Protein AF-A0A1F3IYG7-F1 (afdb_monomer_lite)

Radius of gyration: 18.48 Å; chains: 1; bounding box: 46×40×57 Å

Foldseek 3Di:
DDDPPPPPPCPVPPPPDQKFWWADLDLQFIFTKQWEPDPPHDPVVNVVVVVVCVVQVVVVVQVVPDRDCVQKDWDDAFPFWTKIHGNVVCVSCVVQFQQKKWWAALADIDIWGQHGWIWIDYPQKTTIIGSGTDDDDCVRPGTTIIGSDDFDWAFDFDVVCQVLVQVQVVPDDDPDDWPFGWTFTTDGPQWTKTWRDPSCCRPDVNHTQWTKIFTWHADPNDIDTPDMDTIGRNGDPDD

Secondary structure (DSSP, 8-state):
----------GGG----SSEEEEESSSS-EEEEEE-SSTTS-HHHHHHHHHHHHHTTGGGGTTTS---TTTEEEEEE-SS-EEEEEHHHHHHTGGGTT-EEEEEESS-EEEEEEEEEEEE--SSS--EEEEEESPP-GGG-SEEEEESS----EE---HHHHHHHHHHHHTS--SS--SS--EEEEEETTEEEEEE--S-TTT-TTT-SS-EEEEEEEETTEEEEEEEEE---------

pLDDT: mean 84.85, std 16.11, range [24.92, 97.94]

Structure (mmCIF, N/CA/C/O backbone):
data_AF-A0A1F3IYG7-F1
#
_entry.id   AF-A0A1F3IYG7-F1
#
loop_
_atom_site.group_PDB
_atom_site.id
_atom_site.type_symbol
_atom_site.label_atom_id
_atom_site.label_alt_id
_atom_site.label_comp_id
_atom_site.label_asym_id
_atom_site.label_entity_id
_atom_site.label_seq_id
_atom_site.pdbx_PDB_ins_code
_atom_site.Cartn_x
_atom_site.Cartn_y
_atom_site.Cartn_z
_atom_site.occupancy
_atom_site.B_iso_or_equiv
_atom_site.auth_seq_id
_atom_site.auth_comp_id
_atom_site.auth_asym_id
_atom_site.auth_atom_id
_atom_site.pdbx_PDB_model_num
ATOM 1 N N . MET A 1 1 ? 20.979 -22.712 -31.092 1.00 37.00 1 MET A N 1
ATOM 2 C CA . MET A 1 1 ? 19.748 -21.903 -30.991 1.00 37.00 1 MET A CA 1
ATOM 3 C C . MET A 1 1 ? 18.680 -22.785 -30.358 1.00 37.00 1 MET A C 1
ATOM 5 O O . MET A 1 1 ? 17.853 -23.342 -31.061 1.00 37.00 1 MET A O 1
ATOM 9 N N . THR A 1 2 ? 18.771 -23.021 -29.045 1.00 27.31 2 THR A N 1
ATOM 10 C CA . THR A 1 2 ? 17.839 -23.916 -28.343 1.00 27.31 2 THR A CA 1
ATOM 11 C C . THR A 1 2 ? 17.882 -23.638 -26.840 1.00 27.31 2 THR A C 1
ATOM 13 O O . THR A 1 2 ? 18.966 -23.482 -26.289 1.00 27.31 2 THR A O 1
ATOM 16 N N . PHE A 1 3 ? 16.697 -23.644 -26.220 1.00 24.92 3 PHE A N 1
ATOM 17 C CA . PHE A 1 3 ? 16.398 -23.600 -24.779 1.00 24.92 3 PHE A CA 1
ATOM 18 C C . PHE A 1 3 ? 16.288 -22.232 -24.088 1.00 24.92 3 PHE A C 1
ATOM 20 O O . PHE A 1 3 ? 16.993 -21.935 -23.133 1.00 24.92 3 PHE A O 1
ATOM 27 N N . LEU A 1 4 ? 15.242 -21.487 -24.447 1.00 28.81 4 LEU A N 1
ATOM 28 C CA . LEU A 1 4 ? 14.388 -20.848 -23.439 1.00 28.81 4 LEU A CA 1
ATOM 29 C C . LEU A 1 4 ? 12.970 -21.396 -23.625 1.00 28.81 4 LEU A C 1
ATOM 31 O O . LEU A 1 4 ? 12.099 -20.754 -24.201 1.00 28.81 4 LEU A O 1
ATOM 35 N N . LYS A 1 5 ? 12.759 -22.645 -23.184 1.00 31.67 5 LYS A N 1
ATOM 36 C CA . LYS A 1 5 ? 11.406 -23.107 -22.865 1.00 31.67 5 LYS A CA 1
ATOM 37 C C . LYS A 1 5 ? 10.913 -22.189 -21.754 1.00 31.67 5 LYS A C 1
ATOM 39 O O . LYS A 1 5 ? 11.466 -22.209 -20.657 1.00 31.67 5 LYS A O 1
ATOM 44 N N . SER A 1 6 ? 9.923 -21.374 -22.094 1.00 38.16 6 SER A N 1
ATOM 45 C CA . SER A 1 6 ? 9.066 -20.614 -21.197 1.00 38.16 6 SER A CA 1
ATOM 46 C C . SER A 1 6 ? 8.671 -21.479 -20.001 1.00 38.16 6 SER A C 1
ATOM 48 O O . SER A 1 6 ? 7.740 -22.282 -20.070 1.00 38.16 6 SER A O 1
ATOM 50 N N . GLN A 1 7 ? 9.405 -21.343 -18.899 1.00 38.28 7 GLN A N 1
ATOM 51 C CA . GLN A 1 7 ? 8.883 -21.726 -17.601 1.00 38.28 7 GLN A CA 1
ATOM 52 C C . GLN A 1 7 ? 7.873 -20.647 -17.241 1.00 38.28 7 GLN A C 1
ATOM 54 O O . GLN A 1 7 ? 8.224 -19.630 -16.644 1.00 38.28 7 GLN A O 1
ATOM 59 N N . ASN A 1 8 ? 6.634 -20.876 -17.681 1.00 35.91 8 ASN A N 1
ATOM 60 C CA . ASN A 1 8 ? 5.451 -20.375 -17.005 1.00 35.91 8 ASN A CA 1
ATOM 61 C C . AS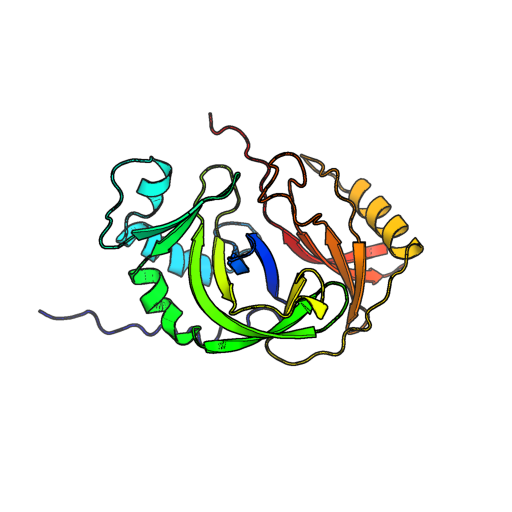N A 1 8 ? 5.636 -20.730 -15.531 1.00 35.91 8 ASN A C 1
ATOM 63 O O . ASN A 1 8 ? 5.386 -21.859 -15.116 1.00 35.91 8 ASN A O 1
ATOM 67 N N . ILE A 1 9 ? 6.150 -19.785 -14.749 1.00 41.94 9 ILE A N 1
ATOM 68 C CA . ILE A 1 9 ? 5.821 -19.766 -13.336 1.00 41.94 9 ILE A CA 1
ATOM 69 C C . ILE A 1 9 ? 4.302 -19.635 -13.366 1.00 41.94 9 ILE A C 1
ATOM 71 O O . ILE A 1 9 ? 3.795 -18.643 -13.888 1.00 41.94 9 ILE A O 1
ATOM 75 N N . GLU A 1 10 ? 3.582 -20.666 -12.926 1.00 38.12 10 GLU A N 1
ATOM 76 C CA . GLU A 1 10 ? 2.152 -20.574 -12.647 1.00 38.12 10 GLU A CA 1
ATOM 77 C C . GLU A 1 10 ? 1.970 -19.528 -11.540 1.00 38.12 10 GLU A C 1
ATOM 79 O O . GLU A 1 10 ? 1.797 -19.833 -10.363 1.00 38.12 10 GLU A O 1
ATOM 84 N N . LEU A 1 11 ? 2.013 -18.250 -11.913 1.00 44.53 11 LEU A N 1
ATOM 85 C CA . LEU A 1 11 ? 1.608 -17.154 -11.049 1.00 44.53 11 LEU A CA 1
ATOM 86 C C . LEU A 1 11 ? 0.083 -17.176 -10.798 1.00 44.53 11 LEU A C 1
ATOM 88 O O . LEU A 1 11 ? -0.432 -16.335 -10.063 1.00 44.53 11 LEU A O 1
ATOM 92 N N . GLU A 1 12 ? -0.634 -18.169 -11.344 1.00 36.94 12 GLU A N 1
ATOM 93 C CA . GLU A 1 12 ? -2.019 -18.511 -11.001 1.00 36.94 12 GLU A CA 1
ATOM 94 C C . GLU A 1 12 ? -2.210 -18.878 -9.520 1.00 36.94 12 GLU A C 1
ATOM 96 O O . GLU A 1 12 ? -3.347 -18.914 -9.050 1.00 36.94 12 GLU A O 1
ATOM 101 N N . LYS A 1 13 ? -1.130 -19.075 -8.752 1.00 37.59 13 LYS A N 1
ATOM 102 C CA . LYS A 1 13 ? -1.207 -19.513 -7.353 1.00 37.59 13 LYS A CA 1
ATOM 103 C C . LYS A 1 13 ? -0.556 -18.599 -6.321 1.00 37.59 13 LYS A C 1
ATOM 105 O O . LYS A 1 13 ? -0.300 -19.038 -5.205 1.00 37.59 13 LYS A O 1
ATOM 110 N N . TYR A 1 14 ? -0.374 -17.318 -6.631 1.00 41.91 14 TYR A N 1
ATOM 111 C CA . TYR A 1 14 ? -0.383 -16.351 -5.539 1.00 41.91 14 TYR A CA 1
ATOM 112 C C . TYR A 1 14 ? -1.842 -16.178 -5.127 1.00 41.91 14 TYR A C 1
ATOM 114 O O . TYR A 1 14 ? -2.614 -15.480 -5.801 1.00 41.91 14 TYR A O 1
ATOM 122 N N . GLU A 1 15 ? -2.225 -16.819 -4.019 1.00 40.12 15 GLU A N 1
ATOM 123 C CA . GLU A 1 15 ? -3.171 -16.184 -3.109 1.00 40.12 15 GLU A CA 1
ATOM 124 C C . GLU A 1 15 ? -2.518 -14.851 -2.752 1.00 40.12 15 GLU A C 1
ATOM 126 O O . GLU A 1 15 ? -1.743 -14.746 -1.810 1.00 40.12 15 GLU A O 1
ATOM 131 N N . LEU A 1 16 ? -2.7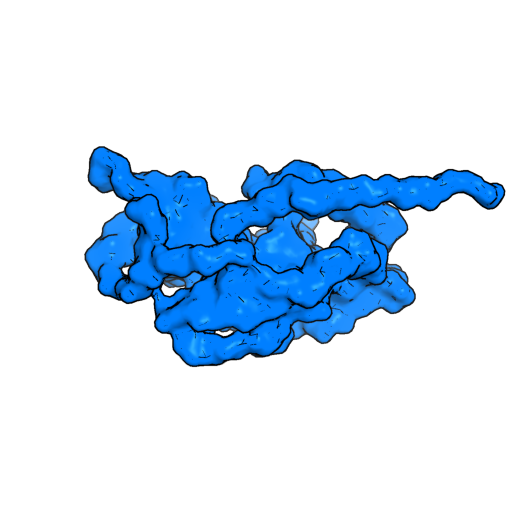46 -13.828 -3.588 1.00 47.72 16 LEU A N 1
ATOM 132 C CA . LEU A 1 16 ? -2.701 -12.479 -3.066 1.00 47.72 16 LEU A CA 1
ATOM 133 C C . LEU A 1 16 ? -3.593 -12.551 -1.837 1.00 47.72 16 LEU A C 1
ATOM 135 O O . LEU A 1 16 ? -4.709 -13.079 -1.951 1.00 47.72 16 LEU A O 1
ATOM 139 N N . ASP A 1 17 ? -3.043 -12.127 -0.704 1.00 54.16 17 ASP A N 1
ATOM 140 C CA . ASP A 1 17 ? -3.726 -12.137 0.574 1.00 54.16 17 ASP A CA 1
ATOM 141 C C . ASP A 1 17 ? -5.189 -11.744 0.380 1.00 54.16 17 ASP A C 1
ATOM 143 O O . ASP A 1 17 ? -5.544 -10.949 -0.501 1.00 54.16 17 ASP A O 1
ATOM 147 N N . SER A 1 18 ? -6.067 -12.282 1.226 1.00 65.25 18 SER A N 1
ATOM 148 C CA . SER A 1 18 ? -7.484 -11.900 1.182 1.00 65.25 18 SER A CA 1
ATOM 149 C C . SER A 1 18 ? -7.667 -10.371 1.209 1.00 65.25 18 SER A C 1
ATOM 151 O O . SER A 1 18 ? -8.681 -9.881 0.717 1.00 65.25 18 SER A O 1
ATOM 153 N N . ILE A 1 19 ? -6.660 -9.656 1.733 1.00 83.94 19 ILE A N 1
ATOM 154 C CA . ILE A 1 19 ? -6.478 -8.209 1.764 1.00 83.94 19 ILE A CA 1
ATOM 155 C C . ILE A 1 19 ? -5.067 -7.849 1.283 1.00 83.94 19 ILE A C 1
ATOM 157 O O . ILE A 1 19 ? -4.089 -8.324 1.843 1.00 83.94 19 ILE A O 1
ATOM 161 N N . ILE A 1 20 ? -4.963 -6.938 0.319 1.00 89.19 20 ILE A N 1
ATOM 162 C CA . ILE A 1 20 ? -3.696 -6.405 -0.198 1.00 89.19 20 ILE A CA 1
ATOM 163 C C . ILE A 1 20 ? -3.658 -4.908 0.116 1.00 89.19 20 ILE A C 1
ATOM 165 O O . ILE A 1 20 ? -4.677 -4.239 -0.061 1.00 89.19 20 ILE A O 1
ATOM 169 N N . PRO A 1 21 ? -2.536 -4.333 0.560 1.00 93.25 21 PRO A N 1
ATOM 170 C CA . PRO A 1 21 ? -2.494 -2.924 0.901 1.00 93.25 21 PRO A CA 1
ATOM 171 C C . PRO A 1 21 ? -2.397 -2.061 -0.358 1.00 93.25 21 PRO A C 1
ATOM 173 O O . PRO A 1 21 ? -1.665 -2.379 -1.297 1.00 93.25 21 PRO A O 1
ATOM 176 N N . VAL A 1 22 ? -3.120 -0.944 -0.356 1.00 96.12 22 VAL A N 1
ATOM 177 C CA . VAL A 1 22 ? -3.114 0.053 -1.429 1.00 96.12 22 VAL A CA 1
ATOM 178 C C . VAL A 1 22 ? -2.481 1.335 -0.911 1.00 96.12 22 VAL A C 1
ATOM 180 O O . VAL A 1 22 ? -2.768 1.785 0.201 1.00 96.12 22 VAL A O 1
ATOM 183 N N . PHE A 1 23 ? -1.603 1.919 -1.717 1.00 95.94 23 PHE A N 1
ATOM 184 C CA . PHE A 1 23 ? -0.865 3.131 -1.386 1.00 95.94 23 PHE A CA 1
ATOM 185 C C . PHE A 1 23 ? -1.003 4.167 -2.498 1.00 95.94 23 PHE A C 1
ATOM 187 O O . PHE A 1 23 ? -1.068 3.828 -3.682 1.00 95.94 23 PHE A O 1
ATOM 194 N N . LYS A 1 24 ? -1.025 5.440 -2.094 1.00 94.56 24 LYS A N 1
ATOM 195 C CA . LYS A 1 24 ? -1.013 6.601 -2.983 1.00 94.56 24 LYS A CA 1
ATOM 196 C C . LYS A 1 24 ? 0.408 7.158 -3.063 1.00 94.56 24 LYS A C 1
ATOM 198 O O . LYS A 1 24 ? 0.841 7.871 -2.162 1.00 94.56 24 LYS A O 1
ATOM 203 N N . PHE A 1 25 ? 1.113 6.817 -4.138 1.00 91.62 25 PHE A N 1
ATOM 204 C CA . PHE A 1 25 ? 2.455 7.325 -4.437 1.00 91.62 25 PHE A CA 1
ATOM 205 C C . PHE A 1 25 ? 2.402 8.704 -5.081 1.00 91.62 25 PHE A C 1
ATOM 207 O O . PHE A 1 25 ? 3.319 9.490 -4.916 1.00 91.62 25 PHE A O 1
ATOM 214 N N . SER A 1 26 ? 1.331 9.008 -5.800 1.00 91.44 26 SER A N 1
ATOM 215 C CA . SER A 1 26 ? 1.017 10.344 -6.292 1.00 91.44 26 SER A CA 1
ATOM 216 C C . SER A 1 26 ? -0.461 10.415 -6.658 1.00 91.44 26 SER A C 1
ATOM 218 O O . SER A 1 26 ? -1.188 9.428 -6.527 1.00 91.44 26 SER A O 1
ATOM 220 N N . GLU A 1 27 ? -0.915 11.558 -7.169 1.00 88.75 27 GLU A N 1
ATOM 221 C CA . GLU A 1 27 ? -2.250 11.667 -7.771 1.00 88.75 27 GLU A CA 1
ATOM 222 C C . GLU A 1 27 ? -2.445 10.720 -8.968 1.00 88.75 27 GLU A C 1
ATOM 224 O O . GLU A 1 27 ? -3.564 10.298 -9.241 1.00 88.75 27 GLU A O 1
ATOM 229 N N . ASN A 1 28 ? -1.360 10.344 -9.657 1.00 91.06 28 ASN A N 1
ATOM 230 C CA . ASN A 1 28 ? -1.402 9.520 -10.868 1.00 91.06 28 ASN A CA 1
ATOM 231 C C . ASN A 1 28 ? -0.952 8.072 -10.643 1.00 91.06 28 ASN A C 1
ATOM 233 O O . ASN A 1 28 ? -1.095 7.245 -11.547 1.00 91.06 28 ASN A O 1
ATOM 237 N N . SER A 1 29 ? -0.387 7.763 -9.477 1.00 95.12 29 SER A N 1
ATOM 238 C CA . SER A 1 29 ? 0.182 6.457 -9.155 1.00 95.12 29 SER A CA 1
ATOM 239 C C . SER A 1 29 ? -0.371 5.970 -7.826 1.00 95.12 29 SER A C 1
ATOM 241 O O . SER A 1 29 ? 0.181 6.198 -6.751 1.00 95.12 29 SER A O 1
ATOM 243 N N . ILE A 1 30 ? -1.496 5.271 -7.920 1.00 96.94 30 ILE A N 1
ATOM 244 C CA . ILE A 1 30 ? -2.132 4.560 -6.816 1.00 96.94 30 ILE A CA 1
ATOM 245 C C . ILE A 1 30 ? -2.081 3.078 -7.153 1.00 96.94 30 ILE A C 1
ATOM 247 O O . ILE A 1 30 ? -2.355 2.700 -8.292 1.00 96.94 30 ILE A O 1
ATOM 251 N N . GLY A 1 31 ? -1.751 2.221 -6.193 1.00 96.75 31 GLY A N 1
ATOM 252 C CA . GLY A 1 31 ? -1.758 0.795 -6.483 1.00 96.75 31 GLY A CA 1
ATOM 253 C C . GLY A 1 31 ? -1.456 -0.116 -5.315 1.00 96.75 31 GLY A C 1
ATOM 254 O O . GLY A 1 31 ? -1.184 0.323 -4.196 1.00 96.75 31 GLY A O 1
ATOM 255 N N . LEU A 1 32 ? -1.539 -1.407 -5.617 1.00 94.88 32 LEU A N 1
ATOM 256 C CA . LEU A 1 32 ? -1.269 -2.487 -4.683 1.00 94.88 32 LEU A CA 1
ATOM 257 C C . LEU A 1 32 ? 0.241 -2.688 -4.615 1.00 94.88 32 LEU A C 1
ATOM 259 O O . LEU A 1 32 ? 0.893 -2.774 -5.660 1.00 94.88 32 LEU A O 1
ATOM 263 N N . THR A 1 33 ? 0.790 -2.785 -3.410 1.00 91.44 33 THR A N 1
ATOM 264 C CA . THR A 1 33 ? 2.230 -2.985 -3.233 1.00 91.44 33 THR A CA 1
ATOM 265 C C . THR A 1 33 ? 2.556 -4.441 -2.948 1.00 91.44 33 THR A C 1
ATOM 267 O O . THR A 1 33 ? 1.939 -5.091 -2.106 1.00 91.44 33 THR A O 1
ATOM 270 N N . LEU A 1 34 ? 3.558 -4.948 -3.661 1.00 88.25 34 LEU A N 1
ATOM 271 C CA . LEU A 1 34 ? 4.227 -6.208 -3.367 1.00 88.25 34 LEU A CA 1
ATOM 272 C C . LEU A 1 34 ? 5.621 -5.858 -2.850 1.00 88.25 34 LEU A C 1
ATOM 274 O O . LEU A 1 34 ? 6.505 -5.531 -3.644 1.00 88.25 34 LEU A O 1
ATOM 278 N N . VAL A 1 35 ? 5.786 -5.852 -1.529 1.00 86.69 35 VAL A N 1
ATOM 279 C CA . VAL A 1 35 ? 7.064 -5.529 -0.882 1.00 86.69 35 VAL A CA 1
ATOM 280 C C . VAL A 1 35 ? 8.085 -6.630 -1.127 1.00 86.69 35 VAL A C 1
ATOM 282 O O . VAL A 1 35 ? 7.738 -7.811 -1.206 1.00 86.69 35 VAL A O 1
ATOM 285 N N . LEU A 1 36 ? 9.341 -6.221 -1.297 1.00 84.25 36 LEU A N 1
ATOM 286 C CA . LEU A 1 36 ? 10.456 -7.074 -1.681 1.00 84.25 36 LEU A CA 1
ATOM 287 C C . LEU A 1 36 ? 11.472 -7.167 -0.557 1.00 84.25 36 LEU A C 1
ATOM 289 O O . LEU A 1 36 ? 11.841 -6.161 0.036 1.00 84.25 36 LEU A O 1
ATOM 293 N N . TRP A 1 37 ? 11.988 -8.373 -0.350 1.00 79.06 37 TRP A N 1
ATOM 294 C CA . TRP A 1 37 ? 13.137 -8.655 0.515 1.00 79.06 37 TRP A CA 1
ATOM 295 C C . TRP A 1 37 ? 12.972 -8.252 1.988 1.00 79.06 37 TRP A C 1
ATOM 297 O O . TRP A 1 37 ? 13.953 -8.229 2.725 1.00 79.06 37 TRP A O 1
ATOM 307 N N . GLU A 1 38 ? 11.741 -8.023 2.440 1.00 76.38 38 GLU A N 1
ATOM 308 C CA . GLU A 1 38 ? 11.406 -7.841 3.854 1.00 76.38 38 GLU A CA 1
ATOM 309 C C . GLU A 1 38 ? 10.918 -9.150 4.486 1.00 76.38 38 GLU A C 1
ATOM 311 O O . GLU A 1 38 ? 10.524 -10.087 3.788 1.00 76.38 38 GLU A O 1
ATOM 316 N N . SER A 1 39 ? 10.910 -9.238 5.815 1.00 70.56 39 SER A N 1
ATOM 317 C CA . SER A 1 39 ? 10.452 -10.438 6.536 1.00 70.56 39 SER A CA 1
ATOM 318 C C . SER A 1 39 ? 9.004 -10.827 6.210 1.00 70.56 39 SER A C 1
ATOM 320 O O . SER A 1 39 ? 8.667 -12.010 6.246 1.00 70.56 39 SER A O 1
ATOM 322 N N . GLU A 1 40 ? 8.167 -9.847 5.864 1.00 66.81 40 GLU A N 1
ATOM 323 C CA . GLU A 1 40 ? 6.750 -10.022 5.522 1.00 66.81 40 GLU A CA 1
ATOM 324 C C . GLU A 1 40 ? 6.520 -10.345 4.035 1.00 66.81 40 GLU A C 1
ATOM 326 O O . GLU A 1 40 ? 5.407 -10.677 3.627 1.00 66.81 40 GLU A O 1
ATOM 331 N N . SER A 1 41 ? 7.563 -10.273 3.204 1.00 73.75 41 SER A N 1
ATOM 332 C CA . SER A 1 41 ? 7.439 -10.501 1.765 1.00 73.75 41 SER A CA 1
ATOM 333 C C . SER A 1 41 ? 7.344 -11.986 1.405 1.00 73.75 41 SER A C 1
ATOM 335 O O . SER A 1 41 ? 7.931 -12.864 2.042 1.00 73.75 41 SER A O 1
ATOM 337 N N . ASN A 1 42 ? 6.614 -12.286 0.329 1.00 76.81 42 ASN A N 1
ATOM 338 C CA . ASN A 1 42 ? 6.462 -13.656 -0.144 1.00 76.81 42 ASN A CA 1
ATOM 339 C C . ASN A 1 42 ? 7.807 -14.189 -0.707 1.00 76.81 42 ASN A C 1
ATOM 341 O O . ASN A 1 42 ? 8.343 -13.605 -1.658 1.00 76.81 42 ASN A O 1
ATOM 345 N N . PRO A 1 43 ? 8.341 -15.318 -0.195 1.00 80.44 43 PRO A N 1
ATOM 346 C CA . PRO A 1 43 ? 9.634 -15.854 -0.626 1.00 80.44 43 PRO A CA 1
ATOM 347 C C . PRO A 1 43 ? 9.730 -16.16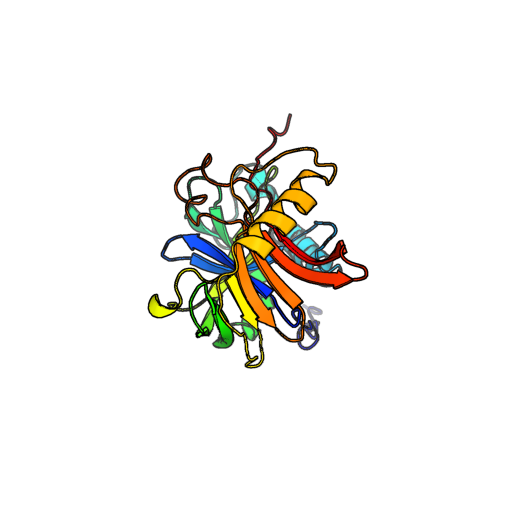3 -2.126 1.00 80.44 43 PRO A C 1
ATOM 349 O O . PRO A 1 43 ? 10.795 -15.987 -2.726 1.00 80.44 43 PRO A O 1
ATOM 352 N N . ASP A 1 44 ? 8.633 -16.593 -2.752 1.00 80.00 44 ASP A N 1
ATOM 353 C CA . ASP A 1 44 ? 8.607 -16.908 -4.181 1.00 80.00 44 ASP A CA 1
ATOM 354 C C . ASP A 1 44 ? 8.623 -15.634 -5.036 1.00 80.00 44 ASP A C 1
ATOM 356 O O . ASP A 1 44 ? 9.335 -15.586 -6.046 1.00 80.00 44 ASP A O 1
ATOM 360 N N . ILE A 1 45 ? 7.934 -14.572 -4.590 1.00 77.94 45 ILE A N 1
ATOM 361 C CA . ILE A 1 45 ? 7.991 -13.241 -5.220 1.00 77.94 45 ILE A CA 1
ATOM 362 C C . ILE A 1 45 ? 9.420 -12.706 -5.154 1.00 77.94 45 ILE A C 1
ATOM 364 O O . ILE A 1 45 ? 9.975 -12.303 -6.179 1.00 77.94 45 ILE A O 1
ATOM 368 N N . ASN A 1 46 ? 10.059 -12.793 -3.987 1.00 83.31 46 ASN A N 1
ATOM 369 C CA . ASN A 1 46 ? 11.452 -12.387 -3.821 1.00 83.31 46 ASN A CA 1
ATOM 370 C C . ASN A 1 46 ? 12.387 -13.163 -4.735 1.00 83.31 46 ASN A C 1
ATOM 372 O O . ASN A 1 46 ? 13.232 -12.573 -5.400 1.00 83.31 46 ASN A O 1
ATOM 376 N N . LYS A 1 47 ? 12.252 -14.490 -4.800 1.00 85.69 47 LYS A N 1
ATOM 377 C CA . LYS A 1 47 ? 13.108 -15.323 -5.650 1.00 85.69 47 LYS A CA 1
ATOM 378 C C . LYS A 1 47 ? 12.941 -14.974 -7.128 1.00 85.69 47 LYS A C 1
ATOM 380 O O . LYS A 1 47 ? 13.931 -14.873 -7.857 1.00 85.69 47 LYS A O 1
ATOM 385 N N . PHE A 1 48 ? 11.700 -14.787 -7.567 1.00 84.56 48 PHE A N 1
ATOM 386 C CA . PHE A 1 48 ? 11.374 -14.371 -8.925 1.00 84.56 48 PHE A CA 1
ATOM 387 C C . PHE A 1 48 ? 11.982 -13.001 -9.258 1.00 84.56 48 PHE A C 1
ATOM 389 O O . PHE A 1 48 ? 12.656 -12.864 -10.283 1.00 84.56 48 PHE A O 1
ATOM 396 N N . LEU A 1 49 ? 11.824 -12.018 -8.372 1.00 83.50 49 LEU A N 1
ATOM 397 C CA . LEU A 1 49 ? 12.305 -10.656 -8.594 1.00 83.50 49 LEU A CA 1
ATOM 398 C C . LEU A 1 49 ? 13.814 -10.524 -8.441 1.00 83.50 49 LEU A C 1
ATOM 400 O O . LEU A 1 49 ? 14.424 -9.830 -9.242 1.00 83.50 49 LEU A O 1
ATOM 404 N N . SER A 1 50 ? 14.451 -11.266 -7.537 1.00 84.50 50 SER A N 1
ATOM 405 C CA . SER A 1 50 ? 15.915 -11.354 -7.448 1.00 84.50 50 SER A CA 1
ATOM 406 C C . SER A 1 50 ? 16.539 -11.856 -8.752 1.00 84.50 50 SER A C 1
ATOM 408 O O . SER A 1 50 ? 17.613 -11.402 -9.149 1.00 84.50 50 SER A O 1
ATOM 410 N N . ARG A 1 51 ? 15.866 -12.773 -9.462 1.00 86.31 51 ARG A N 1
ATOM 411 C CA . ARG A 1 51 ? 16.323 -13.246 -10.776 1.00 86.31 51 ARG A CA 1
ATOM 412 C C . ARG A 1 51 ? 16.250 -12.139 -11.826 1.00 86.31 51 ARG A C 1
ATOM 414 O O . ARG A 1 51 ? 17.217 -11.980 -12.566 1.00 86.31 51 ARG A O 1
ATOM 421 N N . ILE A 1 52 ? 15.151 -11.383 -11.866 1.00 85.75 52 ILE A N 1
ATOM 422 C CA . ILE A 1 52 ? 14.999 -10.234 -12.773 1.00 85.75 52 ILE A CA 1
ATOM 423 C C . ILE A 1 52 ? 16.014 -9.143 -12.417 1.00 85.75 52 ILE A C 1
ATOM 425 O O . ILE A 1 52 ? 16.724 -8.653 -13.290 1.00 85.75 52 ILE A O 1
ATOM 429 N N . ALA A 1 53 ? 16.159 -8.827 -11.129 1.00 83.25 53 ALA A N 1
ATOM 430 C CA . ALA A 1 53 ? 17.113 -7.845 -10.632 1.00 83.25 53 ALA A CA 1
ATOM 431 C C . ALA A 1 53 ? 18.548 -8.172 -11.043 1.00 83.25 53 ALA A C 1
ATOM 433 O O . ALA A 1 53 ? 19.296 -7.281 -11.440 1.00 83.25 53 ALA A O 1
ATOM 434 N N . LYS A 1 54 ? 18.915 -9.457 -11.031 1.00 83.38 54 LYS A N 1
ATOM 435 C CA . LYS A 1 54 ? 20.211 -9.924 -11.523 1.00 83.38 54 LYS A CA 1
ATOM 436 C C . LYS A 1 54 ? 20.325 -9.883 -13.051 1.00 83.38 54 LYS A C 1
ATOM 438 O O . LYS A 1 54 ? 21.365 -9.470 -13.549 1.00 83.38 54 LYS A O 1
ATOM 443 N N . SER A 1 55 ? 19.313 -10.331 -13.800 1.00 84.06 55 SER A N 1
ATOM 444 C CA . SER A 1 55 ? 19.389 -10.418 -15.271 1.00 84.06 55 SER A CA 1
ATOM 445 C C . SER A 1 55 ? 19.351 -9.060 -15.965 1.00 84.06 55 SER A C 1
ATOM 447 O O . SER A 1 55 ? 19.971 -8.877 -17.012 1.00 84.06 55 SER A O 1
ATOM 449 N N . ASP A 1 56 ? 18.611 -8.119 -15.386 1.00 83.25 56 ASP A N 1
ATOM 450 C CA . ASP A 1 56 ? 18.450 -6.762 -15.903 1.00 83.25 56 ASP A CA 1
ATOM 451 C C . ASP A 1 56 ? 19.333 -5.751 -15.177 1.00 83.25 56 ASP A C 1
ATOM 453 O O . ASP A 1 56 ? 19.242 -4.556 -15.449 1.00 83.25 56 ASP A O 1
ATOM 457 N N . SER A 1 57 ? 20.207 -6.232 -14.288 1.00 80.75 57 SER A N 1
ATOM 458 C CA . SER A 1 57 ? 21.115 -5.408 -13.496 1.00 80.75 57 SER A CA 1
ATOM 459 C C . SER A 1 57 ? 20.382 -4.281 -12.763 1.00 80.75 57 SER A C 1
ATOM 461 O O . SER A 1 57 ? 20.899 -3.177 -12.663 1.00 80.75 57 SER A O 1
ATOM 463 N N . LEU A 1 58 ? 19.179 -4.538 -12.237 1.00 81.81 58 LEU A N 1
ATOM 464 C CA . LEU A 1 58 ? 18.333 -3.504 -11.628 1.00 81.81 58 LEU A CA 1
ATOM 465 C C . LEU A 1 58 ? 19.035 -2.773 -10.481 1.00 81.81 58 LEU A C 1
ATOM 467 O O . LEU A 1 58 ? 18.826 -1.583 -10.292 1.00 81.81 58 LEU A O 1
ATOM 471 N N . TRP A 1 59 ? 19.936 -3.449 -9.772 1.00 76.44 59 TRP A N 1
ATOM 472 C CA . TRP A 1 59 ? 20.735 -2.850 -8.706 1.00 76.44 59 TRP A CA 1
ATOM 473 C C . TRP A 1 59 ? 21.689 -1.744 -9.178 1.00 76.44 59 TRP A C 1
ATOM 475 O O . TRP A 1 59 ? 22.114 -0.923 -8.369 1.00 76.44 59 TRP A O 1
ATOM 485 N N . THR A 1 60 ? 21.995 -1.644 -10.478 1.00 72.31 60 THR A N 1
ATOM 486 C CA . THR A 1 60 ? 22.755 -0.495 -10.995 1.00 72.31 60 THR A CA 1
ATOM 487 C C . THR A 1 60 ? 21.961 0.807 -10.890 1.00 72.31 60 THR A C 1
ATOM 489 O O . THR A 1 60 ? 22.585 1.869 -10.842 1.00 72.31 60 THR A O 1
ATOM 492 N N . LEU A 1 61 ? 20.622 0.743 -10.787 1.00 69.12 61 LEU A N 1
ATOM 493 C CA . LEU A 1 61 ? 19.775 1.900 -10.475 1.00 69.12 61 LEU A CA 1
ATOM 494 C C . LEU A 1 61 ? 20.178 2.543 -9.147 1.00 69.12 61 LEU A C 1
ATOM 496 O O . LEU A 1 61 ? 20.322 3.762 -9.100 1.00 69.12 61 LEU A O 1
ATOM 500 N N . LEU A 1 62 ? 20.441 1.734 -8.113 1.00 67.25 62 LEU A N 1
ATOM 501 C CA . LEU A 1 62 ? 20.869 2.234 -6.802 1.00 67.25 62 LEU A CA 1
ATOM 502 C C . LEU A 1 62 ? 22.212 2.964 -6.902 1.00 67.25 62 LEU A C 1
ATOM 504 O O . LEU A 1 62 ? 22.378 4.058 -6.379 1.00 67.25 62 LEU A O 1
ATOM 508 N N . SER A 1 63 ? 23.141 2.432 -7.702 1.00 63.66 63 SER A N 1
ATOM 509 C CA . SER A 1 63 ? 24.441 3.075 -7.933 1.00 63.66 63 SER A CA 1
ATOM 510 C C . SER A 1 63 ? 24.398 4.351 -8.795 1.00 63.66 63 SER A C 1
ATOM 512 O O . SER A 1 63 ? 25.453 4.925 -9.065 1.00 63.66 63 SER A O 1
ATOM 514 N N . ARG A 1 64 ? 23.214 4.775 -9.280 1.00 62.97 64 ARG A N 1
ATOM 515 C CA . ARG A 1 64 ? 22.988 5.922 -10.191 1.00 62.97 64 ARG A CA 1
ATOM 516 C C . ARG A 1 64 ? 23.881 5.940 -11.443 1.00 62.97 64 ARG A C 1
ATOM 518 O O . ARG A 1 64 ? 24.098 6.990 -12.046 1.00 62.97 64 ARG A O 1
ATOM 525 N N . LYS A 1 65 ? 24.403 4.785 -11.861 1.00 55.69 65 LYS A N 1
ATOM 526 C CA . LYS A 1 65 ? 25.269 4.647 -13.040 1.00 55.69 65 LYS A CA 1
ATOM 527 C C . LYS A 1 65 ? 24.467 4.066 -14.199 1.00 55.69 65 LYS A C 1
ATOM 529 O O . LYS A 1 65 ? 23.975 2.950 -14.084 1.00 55.69 65 LYS A O 1
ATOM 534 N N . ASN A 1 66 ? 24.369 4.834 -15.293 1.00 56.81 66 ASN A N 1
ATOM 535 C CA . ASN A 1 66 ? 23.942 4.437 -16.646 1.00 56.81 66 ASN A CA 1
ATOM 536 C C . ASN A 1 66 ? 23.064 3.173 -16.691 1.00 56.81 66 ASN A C 1
ATOM 538 O O . ASN A 1 66 ? 23.529 2.100 -17.078 1.00 56.81 66 ASN A O 1
ATOM 542 N N . PHE A 1 67 ? 21.798 3.289 -16.280 1.00 67.88 67 PHE A N 1
ATOM 543 C CA . PHE A 1 67 ? 20.853 2.189 -16.444 1.00 67.88 67 PHE A CA 1
ATOM 544 C C . PHE A 1 67 ? 20.496 2.021 -17.925 1.00 67.88 67 PHE A C 1
ATOM 546 O O . PHE A 1 67 ? 20.478 2.983 -18.693 1.00 67.88 67 PHE A O 1
ATOM 553 N N . ASN A 1 68 ? 20.222 0.784 -18.338 1.00 72.12 68 ASN A N 1
ATOM 554 C CA . ASN A 1 68 ? 19.843 0.493 -19.715 1.00 72.12 68 ASN A CA 1
ATOM 555 C C . ASN A 1 68 ? 18.441 1.063 -20.002 1.00 72.12 68 ASN A C 1
ATOM 557 O O . ASN A 1 68 ? 17.436 0.476 -19.595 1.00 72.12 68 ASN A O 1
ATOM 561 N N . SER A 1 69 ? 18.385 2.184 -20.723 1.00 71.75 69 SER A N 1
ATOM 562 C CA . SER A 1 69 ? 17.145 2.885 -21.077 1.00 71.75 69 SER A CA 1
ATOM 563 C C . SER A 1 69 ? 16.211 2.084 -21.992 1.00 71.75 69 SER A C 1
ATOM 565 O O . SER A 1 69 ? 15.022 2.385 -22.058 1.00 71.75 69 SER A O 1
ATOM 567 N N . GLU A 1 70 ? 16.700 1.037 -22.666 1.00 78.00 70 GLU A N 1
ATOM 568 C CA . GLU A 1 70 ? 15.863 0.132 -23.467 1.00 78.00 70 GLU A CA 1
ATOM 569 C C . GLU A 1 70 ? 15.062 -0.846 -22.596 1.00 78.00 70 GLU A C 1
ATOM 571 O O . GLU A 1 70 ? 14.031 -1.371 -23.023 1.00 78.00 70 GLU A O 1
ATOM 576 N N . LYS A 1 71 ? 15.537 -1.116 -21.373 1.00 82.06 71 LYS A N 1
ATOM 577 C CA . LYS A 1 71 ? 14.897 -2.037 -20.421 1.00 82.06 71 LYS A CA 1
ATOM 578 C C . LYS A 1 71 ? 14.183 -1.326 -19.283 1.00 82.06 71 LYS A C 1
ATOM 580 O O . LYS A 1 71 ? 13.263 -1.906 -18.709 1.00 82.06 71 LYS A O 1
ATOM 585 N N . LEU A 1 72 ? 14.626 -0.123 -18.936 1.00 86.56 72 LEU A N 1
ATOM 586 C CA . LEU A 1 72 ? 14.162 0.641 -17.787 1.00 86.56 72 LEU A CA 1
ATOM 587 C C . LEU A 1 72 ? 13.784 2.055 -18.204 1.00 86.56 72 LEU A C 1
ATOM 589 O O . LEU A 1 72 ? 14.583 2.765 -18.810 1.00 86.56 72 LEU A O 1
ATOM 593 N N . ARG A 1 73 ? 12.589 2.490 -17.813 1.00 89.25 73 ARG A N 1
ATOM 594 C CA . ARG A 1 73 ? 12.123 3.859 -18.049 1.00 89.25 73 ARG A CA 1
ATOM 595 C C . ARG A 1 73 ? 11.539 4.430 -16.768 1.00 89.25 73 ARG A C 1
ATOM 597 O O . ARG A 1 73 ? 10.599 3.858 -16.218 1.00 89.25 73 ARG A O 1
ATOM 604 N N . LEU A 1 74 ? 12.092 5.559 -16.326 1.00 90.56 74 LEU A N 1
ATOM 605 C CA . LEU A 1 74 ? 11.543 6.361 -15.235 1.00 90.56 74 LEU A CA 1
ATOM 606 C C . LEU A 1 74 ? 10.168 6.896 -15.647 1.00 90.56 74 LEU A C 1
ATOM 608 O O . LEU A 1 74 ? 10.031 7.487 -16.718 1.00 90.56 74 LEU A O 1
ATOM 612 N N . ILE A 1 75 ? 9.166 6.660 -14.809 1.00 93.00 75 ILE A N 1
ATOM 613 C CA . ILE A 1 75 ? 7.785 7.107 -15.020 1.00 93.00 75 ILE A CA 1
ATOM 614 C C . ILE A 1 75 ? 7.495 8.338 -14.182 1.00 93.00 75 ILE A C 1
ATOM 616 O O . ILE A 1 75 ? 6.918 9.302 -14.676 1.00 93.00 75 ILE A O 1
ATOM 620 N N . GLU A 1 76 ? 7.900 8.302 -12.917 1.00 91.00 76 GLU A N 1
ATOM 621 C CA . GLU A 1 76 ? 7.567 9.335 -11.951 1.00 91.00 76 GLU A CA 1
ATOM 622 C C . GLU A 1 76 ? 8.608 9.384 -10.837 1.00 91.00 76 GLU A C 1
ATOM 624 O O . GLU A 1 76 ? 9.139 8.353 -10.424 1.00 91.00 76 GLU A O 1
ATOM 629 N N . THR A 1 77 ? 8.863 10.584 -10.326 1.00 89.94 77 THR A N 1
ATOM 630 C CA . THR A 1 77 ? 9.665 10.812 -9.126 1.00 89.94 77 THR A CA 1
ATOM 631 C C . THR A 1 77 ? 8.850 11.667 -8.166 1.00 89.94 77 THR A C 1
ATOM 633 O O . THR A 1 77 ? 8.309 12.701 -8.548 1.00 89.94 77 THR A O 1
ATOM 636 N N . THR A 1 78 ? 8.769 11.221 -6.919 1.00 87.44 78 THR A N 1
ATOM 637 C CA . THR A 1 78 ? 8.192 11.953 -5.787 1.00 87.44 78 THR A CA 1
ATOM 638 C C . THR A 1 78 ? 9.323 12.508 -4.923 1.00 87.44 78 THR A C 1
ATOM 640 O O . THR A 1 78 ? 10.498 12.242 -5.182 1.00 87.44 78 THR A O 1
ATOM 643 N N . ASN A 1 79 ? 8.998 13.214 -3.839 1.00 83.19 79 ASN A N 1
ATOM 644 C CA . ASN A 1 79 ? 10.025 13.690 -2.906 1.00 83.19 79 ASN A CA 1
ATOM 645 C C . ASN A 1 79 ? 10.759 12.570 -2.152 1.00 83.19 79 ASN A C 1
ATOM 647 O O . ASN A 1 79 ? 11.747 12.850 -1.475 1.00 83.19 79 ASN A O 1
ATOM 651 N N . ARG A 1 80 ? 10.292 11.320 -2.249 1.00 81.94 80 ARG A N 1
ATOM 652 C CA . ARG A 1 80 ? 10.901 10.181 -1.554 1.00 81.94 80 ARG A CA 1
ATOM 653 C C . ARG A 1 80 ? 11.324 9.028 -2.444 1.00 81.94 80 ARG A C 1
ATOM 655 O O . ARG A 1 80 ? 12.253 8.322 -2.093 1.00 81.94 80 ARG A O 1
ATOM 662 N N . LEU A 1 81 ? 10.624 8.794 -3.546 1.00 88.94 81 LEU A N 1
ATOM 663 C CA . LEU A 1 81 ? 10.738 7.553 -4.311 1.00 88.94 81 LEU A CA 1
ATOM 664 C C . LEU A 1 81 ? 10.680 7.844 -5.805 1.00 88.94 81 LEU A C 1
ATOM 666 O O . LEU A 1 81 ? 10.043 8.808 -6.233 1.00 88.94 81 LEU A O 1
ATOM 670 N N . SER A 1 82 ? 11.279 6.963 -6.598 1.00 90.44 82 SER A N 1
ATOM 671 C CA . SER A 1 82 ? 11.139 6.959 -8.054 1.00 90.44 82 SER A CA 1
ATOM 672 C C . SER A 1 82 ? 10.510 5.653 -8.527 1.00 90.44 82 SER A C 1
ATOM 674 O O . SER A 1 82 ? 10.891 4.572 -8.082 1.00 90.44 82 SER A O 1
ATOM 676 N N . LEU A 1 83 ? 9.551 5.763 -9.444 1.00 93.38 83 LEU A N 1
ATOM 677 C CA . LEU A 1 83 ? 8.845 4.644 -10.054 1.00 93.38 83 LEU A CA 1
ATOM 678 C C . LEU A 1 83 ? 9.348 4.422 -11.477 1.00 93.38 83 LEU A C 1
ATOM 680 O O . LEU A 1 83 ? 9.357 5.332 -12.309 1.00 93.38 83 LEU A O 1
ATOM 684 N N . PHE A 1 84 ? 9.718 3.183 -11.773 1.00 93.12 84 PHE A N 1
ATOM 685 C CA . PHE A 1 84 ? 10.261 2.766 -13.057 1.00 93.12 84 PHE A CA 1
ATOM 686 C C . PHE A 1 84 ? 9.390 1.678 -13.675 1.00 93.12 84 PHE A C 1
ATOM 688 O O . PHE A 1 84 ? 8.874 0.805 -12.986 1.00 93.12 84 PHE A O 1
ATOM 695 N N . THR A 1 85 ? 9.294 1.665 -14.996 1.00 93.69 85 THR A N 1
ATOM 696 C CA . THR A 1 85 ? 8.928 0.443 -15.724 1.00 93.69 85 THR A CA 1
ATOM 697 C C . THR A 1 85 ? 10.185 -0.378 -15.956 1.00 93.69 85 THR A C 1
ATOM 699 O O . THR A 1 85 ? 11.237 0.187 -16.256 1.00 93.69 85 THR A O 1
ATOM 702 N N . ASN A 1 86 ? 10.076 -1.702 -15.856 1.00 92.81 86 ASN A N 1
ATOM 703 C CA . ASN A 1 86 ? 11.100 -2.637 -16.309 1.00 92.81 86 ASN A CA 1
ATOM 704 C C . ASN A 1 86 ? 10.464 -3.620 -17.291 1.00 92.81 86 ASN A C 1
ATOM 706 O O . ASN A 1 86 ? 9.537 -4.332 -16.919 1.00 92.81 86 ASN A O 1
ATOM 710 N N . LYS A 1 87 ? 10.975 -3.691 -18.522 1.00 91.81 87 LYS A N 1
ATOM 711 C CA . LYS A 1 87 ? 10.363 -4.495 -19.588 1.00 91.81 87 LYS A CA 1
ATOM 712 C C . LYS A 1 87 ? 10.206 -5.967 -19.203 1.00 91.81 87 LYS A C 1
ATOM 714 O O . LYS A 1 87 ? 9.113 -6.505 -19.316 1.00 91.81 87 LYS A O 1
ATOM 719 N N . THR A 1 88 ? 11.262 -6.601 -18.692 1.00 91.56 88 THR A N 1
ATOM 720 C CA . THR A 1 88 ? 11.231 -8.024 -18.312 1.00 91.56 88 THR A CA 1
ATOM 721 C C . THR A 1 88 ? 10.209 -8.295 -17.208 1.00 91.56 88 THR A C 1
ATOM 723 O O . THR A 1 88 ? 9.486 -9.293 -17.260 1.00 91.56 88 THR A O 1
ATOM 726 N N . LEU A 1 89 ? 10.127 -7.406 -16.216 1.00 91.38 89 LEU A N 1
ATOM 727 C CA . LEU A 1 89 ? 9.148 -7.459 -15.136 1.00 91.38 89 LEU A CA 1
ATOM 728 C C . LEU A 1 89 ? 7.724 -7.283 -15.660 1.00 91.38 89 LEU A C 1
ATOM 730 O O . LEU A 1 89 ? 6.867 -8.110 -15.360 1.00 91.38 89 LEU A O 1
ATOM 734 N N . SER A 1 90 ? 7.481 -6.239 -16.453 1.00 92.81 90 SER A N 1
ATOM 735 C CA . SER A 1 90 ? 6.174 -5.950 -17.041 1.00 92.81 90 SER A CA 1
ATOM 736 C C . SER A 1 90 ? 5.702 -7.092 -17.942 1.00 92.81 90 SER A C 1
ATOM 738 O O . SER A 1 90 ? 4.553 -7.504 -17.825 1.00 92.81 90 SER A O 1
ATOM 740 N N . ASP A 1 91 ? 6.581 -7.667 -18.767 1.00 92.19 91 ASP A N 1
ATOM 741 C CA . ASP A 1 91 ? 6.263 -8.817 -19.623 1.00 92.19 91 ASP A CA 1
ATOM 742 C C . ASP A 1 91 ? 5.907 -10.048 -18.775 1.00 92.19 91 ASP A C 1
ATOM 744 O O . ASP A 1 91 ? 4.895 -10.711 -19.015 1.00 92.19 91 ASP A O 1
ATOM 748 N N . SER A 1 92 ? 6.696 -10.325 -17.732 1.00 89.62 92 SER A N 1
ATOM 749 C CA . SER A 1 92 ? 6.486 -11.477 -16.846 1.00 89.62 92 SER A CA 1
ATOM 750 C C . SER A 1 92 ? 5.230 -11.352 -15.977 1.00 89.62 92 SER A C 1
ATOM 752 O O . SER A 1 92 ? 4.637 -12.364 -15.608 1.00 89.62 92 SER A O 1
ATOM 754 N N . LEU A 1 93 ? 4.822 -10.125 -15.645 1.00 90.81 93 LEU A N 1
ATOM 755 C CA . LEU A 1 93 ? 3.627 -9.819 -14.854 1.00 90.81 93 LEU A CA 1
ATOM 756 C C . LEU A 1 93 ? 2.443 -9.334 -15.705 1.00 90.81 93 LEU A C 1
ATOM 758 O O . LEU A 1 93 ? 1.413 -8.943 -15.160 1.00 90.81 93 LEU A O 1
ATOM 762 N N . SER A 1 94 ? 2.547 -9.404 -17.033 1.00 93.19 94 SER A N 1
ATOM 763 C CA . SER A 1 94 ? 1.533 -8.896 -17.969 1.00 93.19 94 SER A CA 1
ATOM 764 C C . SER A 1 94 ? 0.156 -9.539 -17.785 1.00 93.19 94 SER A C 1
ATOM 766 O O . SER A 1 94 ? -0.861 -8.885 -17.989 1.00 93.19 94 SER A O 1
ATOM 768 N N . TYR A 1 95 ? 0.101 -10.787 -17.314 1.00 89.62 95 TYR A N 1
ATOM 769 C CA . TYR A 1 95 ? -1.146 -11.497 -17.005 1.00 89.62 95 TYR A CA 1
ATOM 770 C C . TYR A 1 95 ? -1.957 -10.858 -15.854 1.00 89.62 95 TYR A C 1
ATOM 772 O O . TYR A 1 95 ? -3.132 -11.196 -15.673 1.00 89.62 95 TYR A O 1
ATOM 780 N N . LEU A 1 96 ? -1.345 -9.967 -15.060 1.00 91.12 96 LEU A N 1
ATOM 781 C CA . LEU A 1 96 ? -2.027 -9.172 -14.035 1.00 91.12 96 LEU A CA 1
ATOM 782 C C . LEU A 1 96 ? -2.720 -7.938 -14.616 1.00 91.12 96 LEU A C 1
ATOM 784 O O . LEU A 1 96 ? -3.678 -7.458 -14.016 1.00 91.12 96 LEU A O 1
ATOM 788 N N . ILE A 1 97 ? -2.275 -7.434 -15.770 1.00 95.62 97 ILE A N 1
ATOM 789 C CA . ILE A 1 97 ? -2.889 -6.270 -16.414 1.00 95.62 97 ILE A CA 1
ATOM 790 C C . ILE A 1 97 ? -4.350 -6.579 -16.759 1.00 95.62 97 ILE A C 1
ATOM 792 O O . ILE A 1 97 ? -4.693 -7.665 -17.227 1.00 95.62 97 ILE A O 1
ATOM 796 N N . GLY A 1 98 ? -5.233 -5.622 -16.481 1.00 95.75 98 GLY A N 1
ATOM 797 C CA . GLY A 1 98 ? -6.675 -5.745 -16.667 1.00 95.75 98 GLY A CA 1
ATOM 798 C C . GLY A 1 98 ? -7.388 -6.589 -15.606 1.00 95.75 98 GLY A C 1
ATOM 799 O O . GLY A 1 98 ? -8.620 -6.649 -15.625 1.00 95.75 98 GLY A O 1
ATOM 800 N N . LYS A 1 99 ? -6.668 -7.228 -14.667 1.00 94.19 99 LYS A N 1
ATOM 801 C CA . LYS A 1 99 ? -7.299 -7.904 -13.523 1.00 94.19 99 LYS A CA 1
ATOM 802 C C . LYS A 1 99 ? -7.946 -6.865 -12.618 1.00 94.19 99 LYS A C 1
ATOM 804 O O . LYS A 1 99 ? -7.314 -5.879 -12.249 1.00 94.19 99 LYS A O 1
ATOM 809 N N . GLU A 1 100 ? -9.201 -7.118 -12.273 1.00 94.62 100 GLU A N 1
ATOM 810 C CA . GLU A 1 100 ? -10.024 -6.230 -11.459 1.00 94.62 100 GLU A CA 1
ATOM 811 C C . GLU A 1 100 ? -9.942 -6.583 -9.971 1.00 94.62 100 GLU A C 1
ATOM 813 O O . GLU A 1 100 ? -9.881 -7.758 -9.596 1.00 94.62 100 GLU A O 1
ATOM 818 N N . PHE A 1 101 ? -9.972 -5.548 -9.137 1.00 95.38 101 PHE A N 1
ATOM 819 C CA . PHE A 1 101 ? -9.982 -5.622 -7.685 1.00 95.38 101 PHE A CA 1
ATOM 820 C C . PHE A 1 101 ? -11.061 -4.705 -7.110 1.00 95.38 101 PHE A C 1
ATOM 822 O O . PHE A 1 101 ? -11.388 -3.660 -7.674 1.00 95.38 101 PHE A O 1
ATOM 829 N N . TYR A 1 102 ? -11.569 -5.093 -5.945 1.00 96.06 102 TYR A N 1
ATOM 830 C CA . TYR A 1 102 ? -12.409 -4.258 -5.094 1.00 96.06 102 TYR A CA 1
ATOM 831 C C . TYR A 1 102 ? -11.496 -3.423 -4.201 1.00 96.06 102 TYR A C 1
ATOM 833 O O . TYR A 1 102 ? -10.727 -3.992 -3.428 1.00 96.06 102 TYR A O 1
ATOM 841 N N . ILE A 1 103 ? -11.558 -2.101 -4.325 1.00 97.50 103 ILE A N 1
ATOM 842 C CA . ILE A 1 103 ? -10.698 -1.143 -3.628 1.00 97.50 103 ILE A CA 1
ATOM 843 C C . ILE A 1 103 ? -11.504 -0.452 -2.536 1.00 97.50 103 ILE A C 1
ATOM 845 O O . ILE A 1 103 ? -12.454 0.274 -2.823 1.00 97.50 103 ILE A O 1
ATOM 849 N N . TYR A 1 104 ? -11.106 -0.658 -1.288 1.00 96.88 104 TYR A N 1
ATOM 850 C CA . TYR A 1 104 ? -11.751 -0.067 -0.123 1.00 96.88 104 TYR A CA 1
ATOM 851 C C . TYR A 1 104 ? -10.934 1.136 0.325 1.00 96.88 104 TYR A C 1
ATOM 853 O O . TYR A 1 104 ? -9.734 1.025 0.604 1.00 96.88 104 TYR A O 1
ATOM 861 N N . GLY A 1 105 ? -11.592 2.288 0.354 1.00 97.06 105 GLY A N 1
ATOM 862 C CA . GLY A 1 105 ? -11.034 3.528 0.865 1.00 97.06 105 GLY A CA 1
ATOM 863 C C . GLY A 1 105 ? -11.485 3.819 2.286 1.00 97.06 105 GLY A C 1
ATOM 864 O O . GLY A 1 105 ? -11.979 2.948 2.994 1.00 97.06 105 GLY A O 1
ATOM 865 N N . GLN A 1 106 ? -11.328 5.068 2.702 1.00 95.56 106 GLN A N 1
ATOM 866 C CA . GLN A 1 106 ? -11.751 5.532 4.025 1.00 95.56 106 GLN A CA 1
ATOM 867 C C . GLN A 1 106 ? -13.274 5.474 4.215 1.00 95.56 106 GLN A C 1
ATOM 869 O O . GLN A 1 106 ? -13.741 5.218 5.320 1.00 95.56 106 GLN A O 1
ATOM 874 N N . ASN A 1 107 ? -14.039 5.713 3.145 1.00 92.44 107 ASN A N 1
ATOM 875 C CA . ASN A 1 107 ? -15.482 5.964 3.224 1.00 92.44 107 ASN A CA 1
ATOM 876 C C . ASN A 1 107 ? -16.314 5.078 2.287 1.00 92.44 107 ASN A C 1
ATOM 878 O O . ASN A 1 107 ? -17.523 5.277 2.177 1.00 92.44 107 ASN A O 1
ATOM 882 N N . GLY A 1 108 ? -15.697 4.142 1.566 1.00 95.50 108 GLY A N 1
ATOM 883 C CA . GLY A 1 108 ? -16.429 3.374 0.570 1.00 95.50 108 GLY A CA 1
ATOM 884 C C . GLY A 1 108 ? -15.596 2.381 -0.219 1.00 95.50 108 GLY A C 1
ATOM 885 O O . GLY A 1 108 ? -14.464 2.047 0.131 1.00 95.50 108 GLY A O 1
ATOM 886 N N . LEU A 1 109 ? -16.206 1.905 -1.298 1.00 96.31 109 LEU A N 1
ATOM 887 C CA . LEU A 1 109 ? -15.696 0.859 -2.170 1.00 96.31 109 LEU A CA 1
ATOM 888 C C . LEU A 1 109 ? -15.857 1.287 -3.630 1.00 96.31 109 LEU A C 1
ATOM 890 O O . LEU A 1 109 ? -16.931 1.740 -4.021 1.00 96.31 109 LEU A O 1
ATOM 894 N N . CYS A 1 110 ? -14.832 1.047 -4.443 1.00 97.25 110 CYS A N 1
ATOM 895 C CA . CYS A 1 110 ? -14.932 1.071 -5.899 1.00 97.25 110 CYS A CA 1
ATOM 896 C C . CYS A 1 110 ? -14.270 -0.173 -6.505 1.00 97.25 110 CYS A C 1
ATOM 898 O O . CYS A 1 110 ? -13.618 -0.953 -5.809 1.00 97.25 110 CYS A O 1
ATOM 900 N N . ASN A 1 111 ? -14.414 -0.356 -7.813 1.00 97.19 111 ASN A N 1
ATOM 901 C CA . ASN A 1 111 ? -13.651 -1.347 -8.565 1.00 97.19 111 ASN A CA 1
ATOM 902 C C . ASN A 1 111 ? -12.559 -0.624 -9.354 1.00 97.19 111 ASN A C 1
ATOM 904 O O . ASN A 1 111 ? -12.774 0.489 -9.828 1.00 97.19 111 ASN A O 1
ATOM 908 N N . SER A 1 112 ? -11.394 -1.246 -9.494 1.00 97.88 112 SER A N 1
ATOM 909 C CA . SER A 1 112 ? -10.353 -0.768 -10.405 1.00 97.88 112 SER A CA 1
ATOM 910 C C . SER A 1 112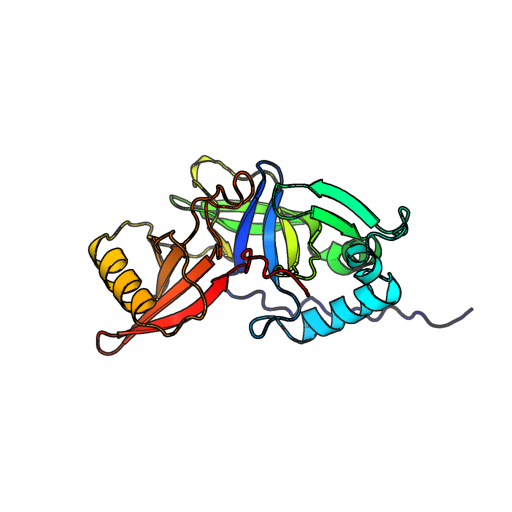 ? -9.520 -1.933 -10.918 1.00 97.88 112 SER A C 1
ATOM 912 O O . SER A 1 112 ? -9.478 -3.007 -10.309 1.00 97.88 112 SER A O 1
ATOM 914 N N . LYS A 1 113 ? -8.883 -1.737 -12.068 1.00 97.56 113 LYS A N 1
ATOM 915 C CA . LYS A 1 113 ? -8.047 -2.739 -12.726 1.00 97.56 113 LYS A CA 1
ATOM 916 C C . LYS A 1 113 ? -6.590 -2.348 -12.654 1.00 97.56 113 LYS A C 1
ATOM 918 O O . LYS A 1 113 ? -6.260 -1.170 -12.577 1.00 97.56 113 LYS A O 1
ATOM 923 N N . ILE A 1 114 ? -5.711 -3.338 -12.727 1.00 97.38 114 ILE A N 1
ATOM 924 C CA . ILE A 1 114 ? -4.283 -3.074 -12.888 1.00 97.38 114 ILE A CA 1
ATOM 925 C C . ILE A 1 114 ? -4.046 -2.547 -14.308 1.00 97.38 114 ILE A C 1
ATOM 927 O O . ILE A 1 114 ? -4.319 -3.250 -15.281 1.00 97.38 114 ILE A O 1
ATOM 931 N N . SER A 1 115 ? -3.525 -1.329 -14.421 1.00 97.50 115 SER A N 1
ATOM 932 C CA . SER A 1 115 ? -3.193 -0.674 -15.691 1.00 97.50 115 SER A CA 1
ATOM 933 C C . SER A 1 115 ? -1.719 -0.821 -16.059 1.00 97.50 115 SER A C 1
ATOM 935 O O . SER A 1 115 ? -1.383 -0.924 -17.237 1.00 97.50 115 SER A O 1
ATOM 937 N N . GLU A 1 116 ? -0.833 -0.855 -15.061 1.00 97.25 116 GLU A N 1
ATOM 938 C CA . GLU A 1 116 ? 0.612 -0.841 -15.275 1.00 97.25 116 GLU A CA 1
ATOM 939 C C . GLU A 1 116 ? 1.355 -1.555 -14.136 1.00 97.25 116 GLU A C 1
ATOM 941 O O . GLU A 1 116 ? 0.887 -1.619 -12.998 1.00 97.25 116 GLU A O 1
ATOM 946 N N . ILE A 1 117 ? 2.537 -2.093 -14.447 1.00 96.06 117 ILE A N 1
ATOM 947 C CA . ILE A 1 117 ? 3.453 -2.695 -13.473 1.00 96.06 117 ILE A CA 1
ATOM 948 C C . ILE A 1 117 ? 4.657 -1.774 -13.329 1.00 96.06 117 ILE A C 1
ATOM 950 O O . ILE A 1 117 ? 5.427 -1.608 -14.280 1.00 96.06 117 ILE A O 1
ATOM 954 N N . LEU A 1 118 ? 4.819 -1.205 -12.140 1.00 95.62 118 LEU A N 1
ATOM 955 C CA . LEU A 1 118 ? 5.903 -0.293 -11.805 1.00 95.62 118 LEU A CA 1
ATOM 956 C C . LEU A 1 118 ? 6.792 -0.895 -10.720 1.00 95.62 118 LEU A C 1
ATOM 958 O O . LEU A 1 118 ? 6.380 -1.747 -9.937 1.00 95.62 118 LEU A O 1
ATOM 962 N N . LEU A 1 119 ? 8.030 -0.439 -10.679 1.00 93.50 119 LEU A N 1
ATOM 963 C CA . LEU A 1 119 ? 9.060 -0.876 -9.759 1.00 93.50 119 LEU A CA 1
ATOM 964 C C . LEU A 1 119 ? 9.598 0.336 -9.009 1.00 93.50 119 LEU A C 1
ATOM 966 O O . LEU A 1 119 ? 9.951 1.338 -9.631 1.00 93.50 119 LEU A O 1
ATOM 970 N N . CYS A 1 120 ? 9.715 0.208 -7.695 1.00 91.81 120 CYS A N 1
ATOM 971 C CA . CYS A 1 120 ? 10.457 1.132 -6.859 1.00 91.81 120 CYS A CA 1
ATOM 972 C C . CYS A 1 120 ? 11.640 0.399 -6.244 1.00 91.81 120 CYS A C 1
ATOM 974 O O . CYS A 1 120 ? 11.445 -0.618 -5.572 1.00 91.81 120 CYS A O 1
ATOM 976 N N . LEU A 1 121 ? 12.844 0.921 -6.484 1.00 87.94 121 LEU A N 1
ATOM 977 C CA . LEU A 1 121 ? 14.054 0.442 -5.835 1.00 87.94 121 LEU A CA 1
ATOM 978 C C . LEU A 1 121 ? 14.772 1.583 -5.128 1.00 87.94 121 LEU A C 1
ATOM 980 O O . LEU A 1 121 ? 15.042 2.610 -5.751 1.00 87.94 121 LEU A O 1
ATOM 984 N N . ASP A 1 122 ? 15.102 1.362 -3.863 1.00 86.06 122 ASP A N 1
ATOM 985 C CA . ASP A 1 122 ? 15.872 2.268 -3.023 1.00 86.06 122 ASP A CA 1
ATOM 986 C C . ASP A 1 122 ? 16.748 1.459 -2.050 1.00 86.06 122 ASP A C 1
ATOM 988 O O . ASP A 1 122 ? 16.395 0.352 -1.636 1.00 86.06 122 ASP A O 1
ATOM 992 N N . GLU A 1 123 ? 17.931 1.981 -1.739 1.00 76.31 123 GLU A N 1
ATOM 993 C CA . GLU A 1 123 ? 18.892 1.333 -0.839 1.00 76.31 123 GLU A CA 1
ATOM 994 C C . GLU A 1 123 ? 18.517 1.499 0.632 1.00 76.31 123 GLU A C 1
ATOM 996 O O . GLU A 1 123 ? 18.819 0.620 1.437 1.00 76.31 123 GLU A O 1
ATOM 1001 N N . CYS A 1 124 ? 17.842 2.596 0.971 1.00 78.88 124 CYS A N 1
ATOM 1002 C CA . CYS A 1 124 ? 17.548 2.957 2.347 1.00 78.88 124 CYS A CA 1
ATOM 1003 C C . CYS A 1 124 ? 16.032 2.937 2.652 1.00 78.88 124 CYS A C 1
ATOM 1005 O O . CYS A 1 124 ? 15.654 3.154 3.804 1.00 78.88 124 CYS A O 1
ATOM 1007 N N . LEU A 1 125 ? 15.167 2.696 1.652 1.00 83.38 125 LEU A N 1
ATOM 1008 C CA . LEU A 1 125 ? 13.702 2.595 1.789 1.00 83.38 125 LEU A CA 1
ATOM 1009 C C . LEU A 1 125 ? 13.166 1.220 1.352 1.00 83.38 125 LEU A C 1
ATOM 1011 O O . LEU A 1 125 ? 13.839 0.459 0.654 1.00 83.38 125 LEU A O 1
ATOM 1015 N N . THR A 1 126 ? 11.911 0.921 1.702 1.00 84.50 126 THR A N 1
ATOM 1016 C CA . THR A 1 126 ? 11.221 -0.297 1.252 1.00 84.50 126 THR A CA 1
ATOM 1017 C C . THR A 1 126 ? 11.186 -0.402 -0.275 1.00 84.50 126 THR A C 1
ATOM 1019 O O . THR A 1 126 ? 10.657 0.461 -0.982 1.00 84.50 126 THR A O 1
ATOM 1022 N N . ASN A 1 127 ? 11.685 -1.527 -0.784 1.00 89.69 127 ASN A N 1
ATOM 1023 C CA . ASN A 1 127 ? 11.625 -1.900 -2.192 1.00 89.69 127 ASN A CA 1
ATOM 1024 C C . ASN A 1 127 ? 10.282 -2.579 -2.495 1.00 89.69 127 ASN A C 1
ATOM 1026 O O . ASN A 1 127 ? 9.849 -3.459 -1.750 1.00 89.69 127 ASN A O 1
ATOM 1030 N N . PHE A 1 128 ? 9.616 -2.222 -3.596 1.00 91.50 128 PHE A N 1
ATOM 1031 C CA . PHE A 1 128 ? 8.318 -2.814 -3.947 1.00 91.50 128 PHE A CA 1
ATOM 1032 C C . PHE A 1 128 ? 8.047 -2.831 -5.454 1.00 91.50 128 PHE A C 1
ATOM 1034 O O . PHE A 1 128 ? 8.528 -1.994 -6.222 1.00 91.50 128 PHE A O 1
ATOM 1041 N N . VAL A 1 129 ? 7.200 -3.773 -5.872 1.00 92.69 129 VAL A N 1
ATOM 1042 C CA . VAL A 1 129 ? 6.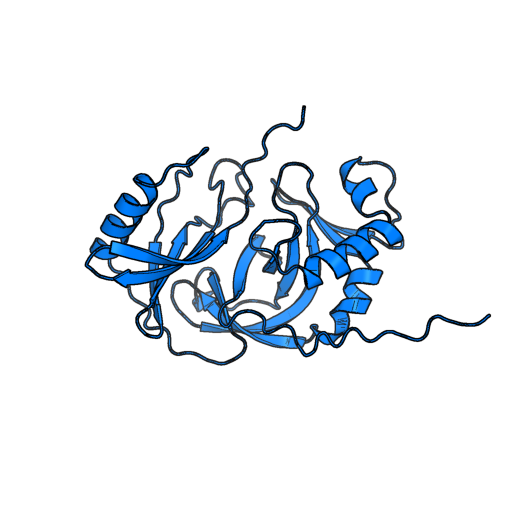474 -3.696 -7.146 1.00 92.69 129 VAL A CA 1
ATOM 1043 C C . VAL A 1 129 ? 5.118 -3.056 -6.886 1.00 92.69 129 VAL A C 1
ATOM 1045 O O . VAL A 1 129 ? 4.374 -3.486 -6.004 1.00 92.69 129 VAL A O 1
ATOM 1048 N N . LEU A 1 130 ? 4.792 -2.034 -7.668 1.00 95.62 130 LEU A N 1
ATOM 1049 C CA . LEU A 1 130 ? 3.503 -1.366 -7.655 1.00 95.62 130 LEU A CA 1
ATOM 1050 C C . LEU A 1 130 ? 2.649 -1.886 -8.811 1.00 95.62 130 LEU A C 1
ATOM 1052 O O . LEU A 1 130 ? 2.942 -1.643 -9.983 1.00 95.62 130 LEU A O 1
ATOM 1056 N N . LEU A 1 131 ? 1.563 -2.573 -8.469 1.00 96.00 131 LEU A N 1
ATOM 1057 C CA . LEU A 1 131 ? 0.493 -2.897 -9.407 1.00 96.00 131 LEU A CA 1
ATOM 1058 C C . LEU A 1 131 ? -0.409 -1.665 -9.499 1.00 96.00 131 LEU A C 1
ATOM 1060 O O . LEU A 1 131 ? -1.330 -1.491 -8.694 1.00 96.00 131 LEU A O 1
ATOM 1064 N N . LYS A 1 132 ? -0.075 -0.762 -10.421 1.00 97.81 132 LYS A N 1
ATOM 1065 C CA . LYS A 1 132 ? -0.753 0.523 -10.570 1.00 97.81 132 LYS A CA 1
ATOM 1066 C C . LYS A 1 132 ? -2.179 0.297 -11.050 1.00 97.81 132 LYS A C 1
ATOM 1068 O O . LYS A 1 132 ? -2.418 -0.445 -12.001 1.00 97.81 132 LYS A O 1
ATOM 1073 N N . LEU A 1 133 ? -3.114 0.949 -10.380 1.00 97.94 133 LEU A N 1
ATOM 1074 C CA . LEU A 1 133 ? -4.532 0.893 -10.680 1.00 97.94 133 LEU A CA 1
ATOM 1075 C C . LEU A 1 133 ? -4.901 1.902 -11.776 1.00 97.94 133 LEU A C 1
ATOM 1077 O O . LEU A 1 133 ? -4.229 2.915 -11.977 1.00 97.94 133 LEU A O 1
ATOM 1081 N N . GLU A 1 134 ? -5.969 1.614 -12.511 1.00 96.50 134 GLU A N 1
ATOM 1082 C CA . GLU A 1 134 ? -6.718 2.623 -13.265 1.00 96.50 134 GLU A CA 1
ATOM 1083 C C . GLU A 1 134 ? -7.301 3.679 -12.306 1.00 96.50 134 GLU A C 1
ATOM 1085 O O . GLU A 1 134 ? -7.249 3.522 -11.081 1.00 96.50 134 GLU A O 1
ATOM 1090 N N . ALA A 1 135 ? -7.859 4.759 -12.862 1.00 91.00 135 ALA A N 1
ATOM 1091 C CA . ALA A 1 135 ? -8.419 5.862 -12.084 1.00 91.00 135 ALA A CA 1
ATOM 1092 C C . ALA A 1 135 ? -9.341 5.363 -10.955 1.00 91.00 135 ALA A C 1
ATOM 1094 O O . ALA A 1 135 ? -10.224 4.531 -11.172 1.00 91.00 135 ALA A O 1
ATOM 1095 N N . ILE A 1 136 ? -9.112 5.876 -9.746 1.00 94.19 136 ILE A N 1
ATOM 1096 C CA . ILE A 1 136 ? -9.882 5.538 -8.548 1.00 94.19 136 ILE A CA 1
ATOM 1097 C C . ILE A 1 136 ? -10.978 6.577 -8.355 1.00 94.19 136 ILE A C 1
ATOM 1099 O O . ILE A 1 136 ? -10.727 7.776 -8.465 1.00 94.19 136 ILE A O 1
ATOM 1103 N N . ASP A 1 137 ? -12.188 6.119 -8.040 1.00 93.12 137 ASP A N 1
ATOM 1104 C CA . ASP A 1 137 ? -13.276 7.015 -7.667 1.00 93.12 137 ASP A CA 1
ATOM 1105 C C . ASP A 1 137 ? -12.951 7.709 -6.338 1.00 93.12 137 ASP A C 1
ATOM 1107 O O . ASP A 1 137 ? -12.878 7.073 -5.288 1.00 93.12 137 ASP A O 1
ATOM 1111 N N . HIS A 1 138 ? -12.789 9.030 -6.375 1.00 91.88 138 HIS A N 1
ATOM 1112 C CA . HIS A 1 138 ? -12.487 9.840 -5.197 1.00 91.88 138 HIS A CA 1
ATOM 1113 C C . HIS A 1 138 ? -13.592 9.817 -4.129 1.00 91.88 138 HIS A C 1
ATOM 1115 O O . HIS A 1 138 ? -13.325 10.174 -2.980 1.00 91.88 138 HIS A O 1
ATOM 1121 N N . SER A 1 139 ? -14.813 9.383 -4.466 1.00 95.62 139 SER A N 1
ATOM 1122 C CA . SER A 1 139 ? -15.922 9.269 -3.512 1.00 95.62 139 SER A CA 1
ATOM 1123 C C . SER A 1 139 ? -15.613 8.328 -2.338 1.00 95.62 139 SER A C 1
ATOM 1125 O O . SER A 1 139 ? -16.143 8.519 -1.243 1.00 95.62 139 SER A O 1
ATOM 1127 N N . ILE A 1 140 ? -14.695 7.367 -2.517 1.00 96.31 140 ILE A N 1
ATOM 1128 C CA . ILE A 1 140 ? -14.294 6.419 -1.465 1.00 96.31 140 ILE A CA 1
ATOM 1129 C C . ILE A 1 140 ? -13.297 7.014 -0.457 1.00 96.31 140 ILE A C 1
ATOM 1131 O O . ILE A 1 140 ? -12.951 6.354 0.525 1.00 96.31 140 ILE A O 1
ATOM 1135 N N . GLY A 1 141 ? -12.818 8.242 -0.680 1.00 95.38 141 GLY A N 1
ATOM 1136 C CA . GLY A 1 141 ? -11.678 8.817 0.036 1.00 95.38 141 GLY A CA 1
ATOM 1137 C C . GLY A 1 141 ? -10.345 8.236 -0.444 1.00 95.38 141 GLY A C 1
ATOM 1138 O O . GLY A 1 141 ? -10.217 7.812 -1.592 1.00 95.38 141 GLY A O 1
ATOM 1139 N N . ASN A 1 142 ? -9.330 8.212 0.426 1.00 96.75 142 ASN A N 1
ATOM 1140 C CA . ASN A 1 142 ? -8.051 7.597 0.070 1.00 96.75 142 ASN A CA 1
ATOM 1141 C C . ASN A 1 142 ? -8.158 6.064 0.085 1.00 96.75 142 ASN A C 1
ATOM 1143 O O . ASN A 1 142 ? -8.711 5.514 1.040 1.00 96.75 142 ASN A O 1
ATOM 1147 N N . PRO A 1 143 ? -7.619 5.368 -0.927 1.00 97.12 143 PRO A N 1
ATOM 1148 C CA . PRO A 1 143 ? -7.657 3.914 -1.000 1.00 97.12 143 PRO A CA 1
ATOM 1149 C C . PRO A 1 143 ? -6.686 3.292 0.008 1.00 97.12 143 PRO A C 1
ATOM 1151 O O . PRO A 1 143 ? -5.550 3.745 0.153 1.00 97.12 143 PRO A O 1
ATOM 1154 N N . LEU A 1 144 ? -7.139 2.245 0.699 1.00 97.00 144 LEU A N 1
ATOM 1155 C CA . LEU A 1 144 ? -6.423 1.635 1.822 1.00 97.00 144 LEU A CA 1
ATOM 1156 C C . LEU A 1 144 ? -6.058 0.184 1.537 1.00 97.00 144 LEU A C 1
ATOM 1158 O O . LEU A 1 144 ? -4.908 -0.214 1.716 1.00 97.00 144 LEU A O 1
ATOM 1162 N N . ILE A 1 145 ? -7.034 -0.607 1.091 1.00 95.38 145 ILE A N 1
ATOM 1163 C CA . ILE A 1 145 ? -6.863 -2.036 0.836 1.00 95.38 145 ILE A CA 1
ATOM 1164 C C . ILE A 1 145 ? -7.615 -2.481 -0.417 1.00 95.38 145 ILE A C 1
ATOM 1166 O O . ILE A 1 145 ? -8.576 -1.846 -0.846 1.00 95.38 145 ILE A O 1
ATOM 1170 N N . ALA A 1 146 ? -7.192 -3.603 -0.982 1.00 95.19 146 ALA A N 1
ATOM 1171 C CA . ALA A 1 146 ? -7.799 -4.243 -2.132 1.00 95.19 146 ALA A CA 1
ATOM 1172 C C . ALA A 1 146 ? -8.102 -5.714 -1.842 1.00 95.19 146 ALA A C 1
ATOM 1174 O O . ALA A 1 146 ? -7.336 -6.395 -1.160 1.00 95.19 146 ALA A O 1
ATOM 1175 N N . THR A 1 147 ? -9.187 -6.228 -2.417 1.00 92.56 147 THR A N 1
ATOM 1176 C CA . THR A 1 147 ? -9.533 -7.654 -2.375 1.00 92.56 147 THR A CA 1
ATOM 1177 C C . THR A 1 147 ? -9.918 -8.151 -3.770 1.00 92.56 147 THR A C 1
ATOM 1179 O O . THR A 1 147 ? -10.419 -7.403 -4.610 1.00 92.56 147 THR A O 1
ATOM 1182 N N . ARG A 1 148 ? -9.707 -9.446 -4.043 1.00 89.69 148 ARG A N 1
ATOM 1183 C CA . ARG A 1 148 ? -10.120 -10.064 -5.323 1.00 89.69 148 ARG A CA 1
ATOM 1184 C C . ARG A 1 148 ? -11.623 -10.319 -5.419 1.00 89.69 148 ARG A C 1
ATOM 1186 O O . ARG A 1 148 ? -12.180 -10.386 -6.508 1.00 89.69 148 ARG A O 1
ATOM 1193 N N . LYS A 1 149 ? -12.274 -10.530 -4.276 1.00 89.56 149 LYS A N 1
ATOM 1194 C CA . LYS A 1 149 ? -13.717 -10.770 -4.167 1.00 89.56 149 LYS A CA 1
ATOM 1195 C C . LYS A 1 149 ? -14.327 -9.680 -3.310 1.00 89.56 149 LYS A C 1
ATOM 1197 O O . LYS A 1 149 ? -13.707 -9.277 -2.327 1.00 89.56 149 LYS A O 1
ATOM 1202 N N . LYS A 1 150 ? -15.541 -9.251 -3.651 1.00 92.38 150 LYS A N 1
ATOM 1203 C CA . LYS A 1 150 ? -16.282 -8.299 -2.828 1.00 92.38 150 LYS A CA 1
ATOM 1204 C C . LYS A 1 150 ? -16.454 -8.881 -1.428 1.00 92.38 150 LYS A C 1
ATOM 1206 O O . LYS A 1 150 ? -16.903 -10.017 -1.284 1.00 92.38 150 LYS A O 1
ATOM 1211 N N . VAL A 1 151 ? -16.095 -8.095 -0.426 1.00 91.00 151 VAL A N 1
ATOM 1212 C CA . VAL A 1 151 ? -16.327 -8.376 0.984 1.00 91.00 151 VAL A CA 1
ATOM 1213 C C . VAL A 1 151 ? -17.135 -7.231 1.569 1.00 91.00 151 VAL A C 1
ATOM 1215 O O . VAL A 1 151 ? -17.103 -6.104 1.072 1.00 91.00 151 VAL A O 1
ATOM 1218 N N . GLU A 1 152 ? -17.906 -7.532 2.600 1.00 91.75 152 GLU A N 1
ATOM 1219 C CA . GLU A 1 152 ? -18.663 -6.519 3.315 1.00 91.75 152 GLU A CA 1
ATOM 1220 C C . GLU A 1 152 ? -17.780 -5.935 4.418 1.00 91.75 152 GLU A C 1
ATOM 1222 O O . GLU A 1 152 ? -17.398 -6.645 5.350 1.00 91.75 152 GLU A O 1
ATOM 1227 N N . ILE A 1 153 ? -17.428 -4.656 4.273 1.00 92.44 153 ILE A N 1
ATOM 1228 C CA . ILE A 1 153 ? -16.759 -3.874 5.313 1.00 92.44 153 ILE A CA 1
ATOM 1229 C C . ILE A 1 153 ? -17.792 -2.942 5.925 1.00 92.44 153 ILE A C 1
ATOM 1231 O O . ILE A 1 153 ? -18.433 -2.157 5.223 1.00 92.44 153 ILE A O 1
ATOM 1235 N N . GLN A 1 154 ? -17.931 -3.012 7.242 1.00 94.81 154 GLN A N 1
ATOM 1236 C CA . GLN A 1 154 ? -18.759 -2.080 7.992 1.00 94.81 154 GLN A CA 1
ATOM 1237 C C . GLN A 1 154 ? -17.940 -0.829 8.291 1.00 94.81 154 GLN A C 1
ATOM 1239 O O . GLN A 1 154 ? -17.221 -0.764 9.289 1.00 94.81 154 GLN A O 1
ATOM 1244 N N . PHE A 1 155 ? -18.021 0.153 7.392 1.00 94.56 155 PHE A N 1
ATOM 1245 C CA . PHE A 1 155 ? -17.355 1.438 7.575 1.00 94.56 155 PHE A CA 1
ATOM 1246 C C . PHE A 1 155 ? -17.931 2.158 8.784 1.00 94.56 155 PHE A C 1
ATOM 1248 O O . PHE A 1 155 ? -19.130 2.430 8.865 1.00 94.56 155 PHE A O 1
ATOM 1255 N N . SER A 1 156 ? -17.068 2.469 9.737 1.00 92.81 156 SER A N 1
ATOM 1256 C CA . SER A 1 156 ? -17.443 3.246 10.906 1.00 92.81 156 SER A CA 1
ATOM 1257 C C . SER A 1 156 ? -16.204 3.846 11.539 1.00 92.81 156 SER A C 1
ATOM 1259 O O . SER A 1 156 ? -15.087 3.362 11.358 1.00 92.81 156 SER A O 1
ATOM 1261 N N . ARG A 1 157 ? -16.414 4.919 12.297 1.00 91.50 157 ARG A N 1
ATOM 1262 C CA . ARG A 1 157 ? -15.366 5.530 13.100 1.00 91.50 157 ARG A CA 1
ATOM 1263 C C . ARG A 1 157 ? -15.626 5.252 14.569 1.00 91.50 157 ARG A C 1
ATOM 1265 O O . ARG A 1 157 ? -16.734 5.466 15.056 1.00 91.50 157 ARG A O 1
ATOM 1272 N N . ASN A 1 158 ? -14.592 4.829 15.286 1.00 95.19 158 ASN A N 1
ATOM 1273 C CA . ASN A 1 158 ? -14.678 4.539 16.708 1.00 95.19 158 ASN A CA 1
ATOM 1274 C C . ASN A 1 158 ? -13.447 5.088 17.431 1.00 95.19 158 ASN A C 1
ATOM 1276 O O . ASN A 1 158 ? -12.432 4.413 17.584 1.00 95.19 158 ASN A O 1
ATOM 1280 N N . LEU A 1 159 ? -13.574 6.323 17.923 1.00 96.00 159 LEU A N 1
ATOM 1281 C CA . LEU A 1 159 ? -12.498 7.047 18.608 1.00 96.00 159 LEU A CA 1
ATOM 1282 C C . LEU A 1 159 ? -11.965 6.316 19.847 1.00 96.00 159 LEU A C 1
ATOM 1284 O O . LEU A 1 159 ? -10.803 6.481 20.213 1.00 96.00 159 LEU A O 1
ATOM 1288 N N . LYS A 1 160 ? -12.809 5.522 20.516 1.00 95.88 160 LYS A N 1
ATOM 1289 C CA . LYS A 1 160 ? -12.386 4.744 21.681 1.00 95.88 160 LYS A CA 1
ATOM 1290 C C . LYS A 1 160 ? -11.441 3.623 21.252 1.00 95.88 160 LYS A C 1
ATOM 1292 O O . LYS A 1 160 ? -10.361 3.510 21.819 1.00 95.88 160 LYS A O 1
ATOM 1297 N N . ILE A 1 161 ? -11.824 2.862 20.228 1.00 95.56 161 ILE A N 1
ATOM 1298 C CA . ILE A 1 161 ? -10.992 1.800 19.650 1.00 95.56 161 ILE A CA 1
ATOM 1299 C C . ILE A 1 161 ? -9.698 2.380 19.064 1.00 95.56 161 ILE A C 1
ATOM 1301 O O . ILE A 1 161 ? -8.632 1.826 19.309 1.00 95.56 161 ILE A O 1
ATOM 1305 N N . GLU A 1 162 ? -9.764 3.520 18.364 1.00 96.75 162 GLU A N 1
ATOM 1306 C CA . GLU A 1 162 ? -8.576 4.252 17.890 1.00 96.75 162 GLU A CA 1
ATOM 1307 C C . GLU A 1 162 ? -7.619 4.555 19.044 1.00 96.75 162 GLU A C 1
ATOM 1309 O O . GLU A 1 162 ? -6.438 4.220 18.980 1.00 96.75 162 GLU A O 1
ATOM 1314 N N . LYS A 1 163 ? -8.120 5.163 20.124 1.00 96.81 163 LYS A N 1
ATOM 1315 C CA . LYS A 1 163 ? -7.296 5.522 21.280 1.00 96.81 163 LYS A CA 1
ATOM 1316 C C . LYS A 1 163 ? -6.672 4.294 21.944 1.00 96.81 163 LYS A C 1
ATOM 1318 O O . LYS A 1 163 ? -5.479 4.309 22.225 1.00 96.81 163 LYS A O 1
ATOM 1323 N N . GLU A 1 164 ? -7.463 3.253 22.193 1.00 96.75 164 GLU A N 1
ATOM 1324 C CA . GLU A 1 164 ? -6.988 2.017 22.829 1.00 96.75 164 GLU A CA 1
ATOM 1325 C C . GLU A 1 164 ? -5.949 1.297 21.955 1.00 96.75 164 GLU A C 1
ATOM 1327 O O . GLU A 1 164 ? -4.950 0.799 22.472 1.00 96.75 164 GLU A O 1
ATOM 1332 N N . PHE A 1 165 ? -6.137 1.285 20.632 1.00 96.38 165 PHE A N 1
ATOM 1333 C CA . PHE A 1 165 ? -5.182 0.675 19.711 1.00 96.38 165 PHE A CA 1
ATOM 1334 C C . PHE A 1 165 ? -3.883 1.475 19.601 1.00 96.38 165 PHE A C 1
ATOM 1336 O O . PHE A 1 165 ? -2.810 0.883 19.639 1.00 96.38 165 PHE A O 1
ATOM 1343 N N . ASN A 1 166 ? -3.947 2.809 19.532 1.00 96.19 166 ASN A N 1
ATOM 1344 C CA . ASN A 1 166 ? -2.737 3.638 19.535 1.00 96.19 166 ASN A CA 1
ATOM 1345 C C . ASN A 1 166 ? -1.946 3.475 20.840 1.00 96.19 166 ASN A C 1
ATOM 1347 O O . ASN A 1 166 ? -0.743 3.277 20.783 1.00 96.19 166 ASN A O 1
ATOM 1351 N N . GLN A 1 167 ? -2.615 3.421 21.999 1.00 95.44 167 GLN A N 1
ATOM 1352 C CA . GLN A 1 167 ? -1.952 3.107 23.274 1.00 95.44 167 GLN A CA 1
ATOM 1353 C C . GLN A 1 167 ? -1.271 1.732 23.266 1.00 95.44 167 GLN A C 1
ATOM 1355 O O . GLN A 1 167 ? -0.195 1.570 23.836 1.00 95.44 167 GLN A O 1
ATOM 1360 N N . PHE A 1 168 ? -1.893 0.736 22.628 1.00 94.69 168 PHE A N 1
ATOM 1361 C CA . PHE A 1 168 ? -1.276 -0.571 22.432 1.00 94.69 168 PHE A CA 1
ATOM 1362 C C . PHE A 1 168 ? -0.034 -0.480 21.533 1.00 94.69 168 PHE A C 1
ATOM 1364 O O . PHE A 1 168 ? 1.008 -1.003 21.917 1.00 94.69 168 PHE A O 1
ATOM 1371 N N . ILE A 1 169 ? -0.111 0.204 20.389 1.00 92.69 169 ILE A N 1
ATOM 1372 C CA . ILE A 1 169 ? 1.032 0.393 19.482 1.00 92.69 169 ILE A CA 1
ATOM 1373 C C . ILE A 1 169 ? 2.179 1.141 20.174 1.00 92.69 169 ILE A C 1
ATOM 1375 O O . ILE A 1 169 ? 3.313 0.679 20.095 1.00 92.69 169 ILE A O 1
ATOM 1379 N N . ASP A 1 170 ? 1.885 2.208 20.919 1.00 91.81 170 ASP A N 1
ATOM 1380 C CA . ASP A 1 170 ? 2.875 2.996 21.671 1.00 91.81 170 ASP A CA 1
ATOM 1381 C C . ASP A 1 170 ? 3.572 2.182 22.775 1.00 91.81 170 ASP A C 1
ATOM 1383 O O . ASP A 1 170 ? 4.654 2.544 23.235 1.00 91.81 170 ASP A O 1
ATOM 1387 N N . SER A 1 171 ? 2.958 1.081 23.223 1.00 91.19 171 SER A N 1
ATOM 1388 C CA . SER A 1 171 ? 3.549 0.176 24.215 1.00 91.19 171 SER A CA 1
ATOM 1389 C C . SER A 1 171 ? 4.505 -0.862 23.618 1.00 91.19 171 SER A C 1
ATOM 1391 O O . SER A 1 171 ? 5.218 -1.534 24.367 1.00 91.19 171 SER A O 1
ATOM 1393 N N . LEU A 1 172 ? 4.515 -1.025 22.290 1.00 89.06 172 LEU A N 1
ATOM 1394 C CA . LEU A 1 172 ? 5.399 -1.970 21.615 1.00 89.06 172 LEU A CA 1
ATOM 1395 C C . LEU A 1 172 ? 6.818 -1.387 21.511 1.00 89.06 172 LEU A C 1
ATOM 1397 O O . LEU A 1 172 ? 6.974 -0.202 21.215 1.00 89.06 172 LEU A O 1
ATOM 1401 N N . PRO A 1 173 ? 7.868 -2.201 21.712 1.00 86.12 173 PRO A N 1
ATOM 1402 C CA . PRO A 1 173 ? 9.234 -1.755 21.481 1.00 86.12 173 PRO A CA 1
ATOM 1403 C C . PRO A 1 173 ? 9.435 -1.494 19.985 1.00 86.12 173 PRO A C 1
ATOM 1405 O O . PRO A 1 173 ? 9.196 -2.379 19.161 1.00 86.12 173 PRO A O 1
ATOM 1408 N N . VAL A 1 174 ? 9.868 -0.283 19.642 1.00 81.62 174 VAL A N 1
ATOM 1409 C CA . VAL A 1 174 ? 10.166 0.124 18.266 1.00 81.62 174 VAL A CA 1
ATOM 1410 C C . VAL A 1 174 ? 11.455 0.933 18.230 1.00 81.62 174 VAL A C 1
ATOM 1412 O O . VAL A 1 174 ? 11.713 1.735 19.128 1.00 81.62 174 VAL A O 1
ATOM 1415 N N . ASP A 1 175 ? 12.244 0.742 17.176 1.00 72.88 175 ASP A N 1
ATOM 1416 C CA . ASP A 1 175 ? 13.484 1.498 16.968 1.00 72.88 175 ASP A CA 1
ATOM 1417 C C . ASP A 1 175 ? 13.203 2.951 16.544 1.00 72.88 175 ASP A C 1
ATOM 1419 O O . ASP A 1 175 ? 13.984 3.858 16.832 1.00 72.88 175 ASP A O 1
ATOM 1423 N N . TYR A 1 176 ? 12.047 3.189 15.909 1.00 75.50 176 TYR A N 1
ATOM 1424 C CA . TYR A 1 176 ? 11.602 4.500 15.441 1.00 75.50 176 TYR A CA 1
ATOM 1425 C C . TYR A 1 176 ? 10.091 4.672 15.606 1.00 75.50 176 TYR A C 1
ATOM 1427 O O . TYR A 1 176 ? 9.325 3.715 15.506 1.00 75.50 176 TYR A O 1
ATOM 1435 N N . THR A 1 177 ? 9.654 5.916 15.811 1.00 76.62 177 THR A N 1
ATOM 1436 C CA . THR A 1 177 ? 8.236 6.279 15.910 1.00 76.62 177 THR A CA 1
ATOM 1437 C C . THR A 1 177 ? 7.791 7.142 14.729 1.00 76.62 177 THR A C 1
ATOM 1439 O O . THR A 1 177 ? 8.523 8.020 14.246 1.00 76.62 177 THR A O 1
ATOM 1442 N N . ASP A 1 178 ? 6.569 6.887 14.261 1.00 82.88 178 ASP A N 1
ATOM 1443 C CA . ASP A 1 178 ? 5.834 7.805 13.392 1.00 82.88 178 ASP A CA 1
ATOM 1444 C C . ASP A 1 178 ? 5.016 8.783 14.247 1.00 82.88 178 ASP A C 1
ATOM 1446 O O . ASP A 1 178 ? 4.648 8.482 15.381 1.00 82.88 178 ASP A O 1
ATOM 1450 N N . THR A 1 179 ? 4.718 9.958 13.705 1.00 84.06 179 THR A N 1
ATOM 1451 C CA . THR A 1 179 ? 3.821 10.936 14.337 1.00 84.06 179 THR A CA 1
ATOM 1452 C C . THR A 1 179 ? 2.367 10.750 13.906 1.00 84.06 179 THR A C 1
ATOM 1454 O O . THR A 1 179 ? 1.477 11.397 14.460 1.00 84.06 179 THR A O 1
ATOM 1457 N N . VAL A 1 180 ? 2.112 9.879 12.924 1.00 93.56 180 VAL A N 1
ATOM 1458 C CA . VAL A 1 180 ? 0.770 9.609 12.406 1.00 93.56 180 VAL A CA 1
ATOM 1459 C C . VAL A 1 180 ? 0.089 8.499 13.219 1.00 93.56 180 VAL A C 1
ATOM 1461 O O . VAL A 1 180 ? 0.533 7.348 13.182 1.00 93.56 180 VAL A O 1
ATOM 1464 N N . PRO A 1 181 ? -1.012 8.797 13.935 1.00 95.25 181 PRO A N 1
ATOM 1465 C CA . PRO A 1 181 ? -1.745 7.780 14.676 1.00 95.25 181 PRO A CA 1
ATOM 1466 C C . PRO A 1 181 ? -2.475 6.822 13.730 1.00 95.25 181 PRO A C 1
ATOM 1468 O O . PRO A 1 181 ? -2.872 7.178 12.619 1.00 95.25 181 PRO A O 1
ATOM 1471 N N . SER A 1 182 ? -2.711 5.606 14.207 1.00 96.50 182 SER A N 1
ATOM 1472 C CA . SER A 1 182 ? -3.576 4.636 13.543 1.00 96.50 182 SER A CA 1
ATOM 1473 C C . SER A 1 182 ? -5.043 5.046 13.670 1.00 96.50 182 SER A C 1
ATOM 1475 O O . SER A 1 182 ? -5.543 5.297 14.768 1.00 96.50 182 SER A O 1
ATOM 1477 N N . ILE A 1 183 ? -5.745 5.069 12.545 1.00 97.75 183 ILE A N 1
ATOM 1478 C CA . ILE A 1 183 ? -7.160 5.403 12.420 1.00 97.75 183 ILE A CA 1
ATOM 1479 C C . ILE A 1 183 ? -7.926 4.133 12.066 1.00 97.75 183 ILE A C 1
ATOM 1481 O O . ILE A 1 183 ? -7.572 3.420 11.128 1.00 97.75 183 ILE A O 1
ATOM 1485 N N . PHE A 1 184 ? -8.982 3.863 12.824 1.00 97.44 184 PHE A N 1
ATOM 1486 C CA . PHE A 1 184 ? -9.927 2.789 12.566 1.00 97.44 184 PHE A CA 1
ATOM 1487 C C . PHE A 1 184 ? -10.897 3.222 11.465 1.00 97.44 184 PHE A C 1
ATOM 1489 O O . PHE A 1 184 ? -11.484 4.300 11.561 1.00 97.44 184 PHE A O 1
ATOM 1496 N N . PHE A 1 185 ? -11.074 2.392 10.437 1.00 96.12 185 PHE A N 1
ATOM 1497 C CA . PHE A 1 185 ? -11.956 2.725 9.310 1.00 96.12 185 PHE A CA 1
ATOM 1498 C C . PHE A 1 185 ? -13.094 1.729 9.082 1.00 96.12 185 PHE A C 1
ATOM 1500 O O . PHE A 1 185 ? -14.054 2.051 8.382 1.00 96.12 185 PHE A O 1
ATOM 1507 N N . GLY A 1 186 ? -13.029 0.535 9.669 1.00 95.31 186 GLY A N 1
ATOM 1508 C CA . GLY A 1 186 ? -14.139 -0.401 9.586 1.00 95.31 186 GLY A CA 1
ATOM 1509 C C . GLY A 1 186 ? -13.834 -1.793 10.108 1.00 95.31 186 GLY A C 1
ATOM 1510 O O . GLY A 1 186 ? -12.719 -2.098 10.534 1.00 95.31 186 GLY A O 1
ATOM 1511 N N . GLU A 1 187 ? -14.855 -2.642 10.055 1.00 94.38 187 GLU A N 1
ATOM 1512 C CA . GLU A 1 187 ? -14.784 -4.030 10.511 1.00 94.38 187 GLU A CA 1
ATOM 1513 C C . GLU A 1 187 ? -15.052 -5.010 9.373 1.00 94.38 187 GLU A C 1
ATOM 1515 O O . GLU A 1 187 ? -15.896 -4.769 8.506 1.00 94.38 187 GLU A O 1
ATOM 1520 N N . TRP A 1 188 ? -14.354 -6.144 9.408 1.00 91.06 188 TRP A N 1
ATOM 1521 C CA . TRP A 1 188 ? -14.564 -7.268 8.502 1.00 91.06 188 TRP A CA 1
ATOM 1522 C C . TRP A 1 188 ? -14.371 -8.585 9.253 1.00 91.06 188 TRP A C 1
ATOM 1524 O O . TRP A 1 188 ? -13.291 -8.841 9.773 1.00 91.06 188 TRP A O 1
ATOM 1534 N N . ASN A 1 189 ? -15.396 -9.441 9.317 1.00 86.19 189 ASN A N 1
ATOM 1535 C CA . ASN A 1 189 ? -15.325 -10.766 9.956 1.00 86.19 189 ASN A CA 1
ATOM 1536 C C . ASN A 1 189 ? -14.721 -10.756 11.383 1.00 86.19 189 ASN A C 1
ATOM 1538 O O . ASN A 1 189 ? -13.875 -11.588 11.709 1.00 86.19 189 ASN A O 1
ATOM 1542 N N . ASN A 1 190 ? -15.170 -9.826 12.237 1.00 88.19 190 ASN A N 1
ATOM 1543 C CA . ASN A 1 190 ? -14.664 -9.579 13.603 1.00 88.19 190 ASN A CA 1
ATOM 1544 C C . ASN A 1 190 ? -13.222 -9.053 13.689 1.00 88.19 190 ASN A C 1
ATOM 1546 O O . ASN A 1 190 ? -12.651 -8.986 14.781 1.00 88.19 190 ASN A O 1
ATOM 1550 N N . TYR A 1 191 ? -12.622 -8.691 12.559 1.00 93.38 191 TYR A N 1
ATOM 1551 C CA . TYR A 1 191 ? -11.376 -7.951 12.537 1.00 93.38 191 TYR A CA 1
ATOM 1552 C C . TYR A 1 191 ? -11.647 -6.455 12.448 1.00 93.38 191 TYR A C 1
ATOM 1554 O O . TYR A 1 191 ? -12.488 -6.009 11.670 1.00 93.38 191 TYR A O 1
ATOM 1562 N N . TYR A 1 192 ? -10.875 -5.692 13.208 1.00 95.44 192 TYR A N 1
ATOM 1563 C CA . TYR A 1 192 ? -10.818 -4.242 13.139 1.00 95.44 192 TYR A CA 1
ATOM 1564 C C . TYR A 1 192 ? -9.737 -3.840 12.141 1.00 95.44 192 TYR A C 1
ATOM 1566 O O . TYR A 1 192 ? -8.605 -4.335 12.206 1.00 95.44 192 TYR A O 1
ATOM 1574 N N . LEU A 1 193 ? -10.085 -2.950 11.220 1.00 95.56 193 LEU A N 1
ATOM 1575 C CA . LEU A 1 193 ? -9.193 -2.477 10.175 1.00 95.56 193 LEU A CA 1
ATOM 1576 C C . LEU A 1 193 ? -8.699 -1.073 10.511 1.00 95.56 193 LEU A C 1
ATOM 1578 O O . LEU A 1 193 ? -9.486 -0.174 10.820 1.00 95.56 193 LEU A O 1
ATOM 1582 N N . PHE A 1 194 ? -7.385 -0.891 10.423 1.00 97.44 194 PHE A N 1
ATOM 1583 C CA . PHE A 1 194 ? -6.719 0.369 10.714 1.00 97.44 194 PHE A CA 1
ATOM 1584 C C . PHE A 1 194 ? -5.779 0.778 9.587 1.00 97.44 194 PHE A C 1
ATOM 1586 O O . PHE A 1 194 ? -5.189 -0.069 8.911 1.00 97.44 194 PHE A O 1
ATOM 1593 N N . TYR A 1 195 ? -5.574 2.081 9.447 1.00 97.38 195 TYR A N 1
ATOM 1594 C CA . TYR A 1 195 ? -4.485 2.650 8.661 1.00 97.38 195 TYR A CA 1
ATOM 1595 C C . TYR A 1 195 ? -3.753 3.722 9.474 1.00 97.38 195 TYR A C 1
ATOM 1597 O O . TYR A 1 195 ? -4.375 4.443 10.245 1.00 97.38 195 TYR A O 1
ATOM 1605 N N . SER A 1 196 ? -2.443 3.847 9.297 1.00 96.50 196 SER A N 1
ATOM 1606 C CA . SER A 1 196 ? -1.663 5.006 9.742 1.00 96.50 196 SER A CA 1
ATOM 1607 C C . SER A 1 196 ? -1.020 5.590 8.494 1.00 96.50 196 SER A C 1
ATOM 1609 O O . SER A 1 196 ? -0.086 5.016 7.947 1.00 96.50 196 SER A O 1
ATOM 1611 N N . ASP A 1 197 ? -1.630 6.639 7.952 1.00 95.69 197 ASP A N 1
ATOM 1612 C CA . ASP A 1 197 ? -1.200 7.317 6.729 1.00 95.69 197 ASP A CA 1
ATOM 1613 C C . ASP A 1 197 ? -1.927 8.667 6.675 1.00 95.69 197 ASP A C 1
ATOM 1615 O O . ASP A 1 197 ? -3.145 8.726 6.867 1.00 95.69 197 ASP A O 1
ATOM 1619 N N . ASN A 1 198 ? -1.202 9.760 6.444 1.00 94.56 198 ASN A N 1
ATOM 1620 C CA . ASN A 1 198 ? -1.817 11.065 6.178 1.00 94.56 198 ASN A CA 1
ATOM 1621 C C . ASN A 1 198 ? -1.912 11.371 4.679 1.00 94.56 198 ASN A C 1
ATOM 1623 O O . ASN A 1 198 ? -2.432 12.421 4.314 1.00 94.56 198 ASN A O 1
ATOM 1627 N N . PHE A 1 199 ? -1.443 10.451 3.830 1.00 94.44 199 PHE A N 1
ATOM 1628 C CA . PHE A 1 199 ? -1.463 10.518 2.370 1.00 94.44 199 PHE A CA 1
ATOM 1629 C C . PHE A 1 199 ? -0.662 11.685 1.793 1.00 94.44 199 PHE A C 1
ATOM 1631 O O . PHE A 1 199 ? -0.881 12.069 0.648 1.00 94.44 199 PHE A O 1
ATOM 1638 N N . LEU A 1 200 ? 0.274 12.240 2.568 1.00 92.88 200 LEU A N 1
ATOM 1639 C CA . LEU A 1 200 ? 1.108 13.373 2.166 1.00 92.88 200 LEU A CA 1
ATOM 1640 C C . LEU A 1 200 ? 2.589 13.010 2.039 1.00 92.88 200 LEU A C 1
ATOM 1642 O O . LEU A 1 200 ? 3.368 13.844 1.590 1.00 92.88 200 LEU A O 1
ATOM 1646 N N . TRP A 1 201 ? 3.003 11.783 2.368 1.00 89.50 201 TRP A N 1
ATOM 1647 C CA . TRP A 1 201 ? 4.421 11.389 2.377 1.00 89.50 201 TRP A CA 1
ATOM 1648 C C . TRP A 1 201 ? 5.104 11.445 1.007 1.00 89.50 201 TRP A C 1
ATOM 1650 O O . TRP A 1 201 ? 6.328 11.542 0.937 1.00 89.50 201 TRP A O 1
ATOM 1660 N N . HIS A 1 202 ? 4.337 11.420 -0.083 1.00 86.19 202 HIS A N 1
ATOM 1661 C CA . HIS A 1 202 ? 4.862 11.620 -1.433 1.00 86.19 202 HIS A CA 1
ATOM 1662 C C . HIS A 1 202 ? 5.103 13.102 -1.779 1.00 86.19 202 HIS A C 1
ATOM 1664 O O . HIS A 1 202 ? 5.876 13.405 -2.689 1.00 86.19 202 HIS A O 1
ATOM 1670 N N . ILE A 1 203 ? 4.474 14.020 -1.035 1.00 87.38 203 ILE A N 1
ATOM 1671 C CA . ILE A 1 203 ? 4.595 15.479 -1.176 1.00 87.38 203 ILE A CA 1
ATOM 1672 C C . ILE A 1 203 ? 5.566 16.046 -0.136 1.00 87.38 203 ILE A C 1
ATOM 1674 O O . ILE A 1 203 ? 6.365 16.917 -0.453 1.00 87.38 203 ILE A O 1
ATOM 1678 N N . ASP A 1 204 ? 5.534 15.561 1.102 1.00 85.12 204 ASP A N 1
ATOM 1679 C CA . ASP A 1 204 ? 6.379 16.032 2.199 1.00 85.12 204 ASP A CA 1
ATOM 1680 C C . ASP A 1 204 ? 7.021 14.848 2.923 1.00 85.12 204 ASP A C 1
ATOM 1682 O O . ASP A 1 204 ? 6.349 14.059 3.596 1.00 85.12 204 ASP A O 1
ATOM 1686 N N . SER A 1 205 ? 8.349 14.769 2.837 1.00 75.44 205 SER A N 1
ATOM 1687 C CA . SER A 1 205 ? 9.152 13.712 3.445 1.00 75.44 205 SER A CA 1
ATOM 1688 C C . SER A 1 205 ? 9.208 13.766 4.975 1.00 75.44 205 SER A C 1
ATOM 1690 O O . SER A 1 205 ? 9.845 12.912 5.587 1.00 75.44 205 SER A O 1
ATOM 1692 N N . LYS A 1 206 ? 8.557 14.731 5.629 1.00 78.75 206 LYS A N 1
ATOM 1693 C CA . LYS A 1 206 ? 8.425 14.784 7.095 1.00 78.75 206 LYS A CA 1
ATOM 1694 C C . LYS A 1 206 ? 7.042 14.379 7.595 1.00 78.75 206 LYS A C 1
ATOM 1696 O O . LYS A 1 206 ? 6.862 14.244 8.801 1.00 78.75 206 LYS A O 1
ATOM 1701 N N . SER A 1 207 ? 6.084 14.184 6.693 1.00 84.00 207 SER A N 1
ATOM 1702 C CA . SER A 1 207 ? 4.669 14.074 7.052 1.00 84.00 207 SER A CA 1
ATOM 1703 C C . SER A 1 207 ? 4.274 12.712 7.643 1.00 84.00 207 SER A C 1
ATOM 1705 O O . SER A 1 207 ? 3.517 12.681 8.605 1.00 84.00 207 SER A O 1
ATOM 1707 N N . CYS A 1 208 ? 4.758 11.599 7.093 1.00 90.00 208 CYS A N 1
ATOM 1708 C CA . CYS A 1 208 ? 4.525 10.232 7.583 1.00 90.00 208 CYS A CA 1
ATOM 1709 C C . CYS A 1 208 ? 5.736 9.386 7.203 1.00 90.00 208 CYS A C 1
ATOM 1711 O O . CYS A 1 208 ? 6.217 9.514 6.083 1.00 90.00 208 CYS A O 1
ATOM 1713 N N . LYS A 1 209 ? 6.285 8.568 8.098 1.00 90.25 209 LYS A N 1
ATOM 1714 C CA . LYS A 1 209 ? 7.511 7.778 7.853 1.00 90.25 209 LYS A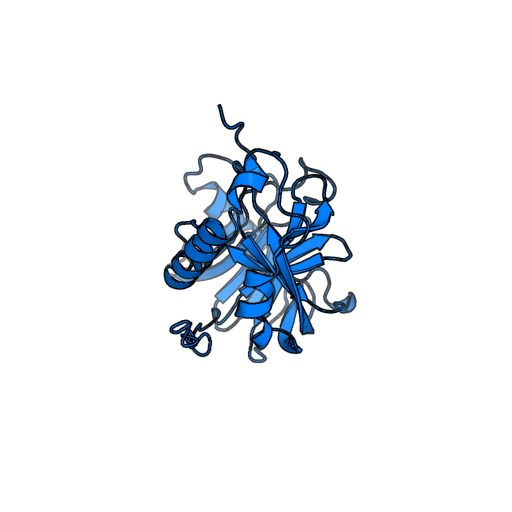 CA 1
ATOM 1715 C C . LYS A 1 209 ? 7.222 6.314 7.549 1.00 90.25 209 LYS A C 1
ATOM 1717 O O . LYS A 1 209 ? 7.965 5.711 6.791 1.00 90.25 209 LYS A O 1
ATOM 1722 N N . PHE A 1 210 ? 6.151 5.774 8.113 1.00 91.25 210 PHE A N 1
ATOM 1723 C CA . PHE A 1 210 ? 5.807 4.363 8.054 1.00 91.25 210 PHE A CA 1
ATOM 1724 C C . PHE A 1 210 ? 4.331 4.188 7.681 1.00 91.25 210 PHE A C 1
ATOM 1726 O O . PHE A 1 210 ? 3.557 3.640 8.481 1.00 91.25 210 PHE A O 1
ATOM 1733 N N . PRO A 1 211 ? 3.895 4.665 6.493 1.00 94.50 211 PRO A N 1
ATOM 1734 C CA . PRO A 1 211 ? 2.508 4.514 6.091 1.00 94.50 211 PRO A CA 1
ATOM 1735 C C . PRO A 1 211 ? 2.137 3.032 6.127 1.00 94.50 211 PRO A C 1
ATOM 1737 O O . PRO A 1 211 ? 2.819 2.196 5.536 1.00 94.50 211 PRO A O 1
ATOM 1740 N N . SER A 1 212 ? 1.063 2.681 6.829 1.00 94.62 212 SER A N 1
ATOM 1741 C CA . SER A 1 212 ? 0.740 1.283 7.116 1.00 94.62 212 SER A CA 1
ATOM 1742 C C . SER A 1 212 ? -0.754 1.001 7.174 1.00 94.62 212 SER A C 1
ATOM 1744 O O . SER A 1 212 ? -1.586 1.893 7.336 1.00 94.62 212 SER A O 1
ATOM 1746 N N . ARG A 1 213 ? -1.087 -0.272 6.973 1.00 95.38 213 ARG A N 1
ATOM 1747 C CA . ARG A 1 213 ? -2.432 -0.839 7.021 1.00 95.38 213 ARG A CA 1
ATOM 1748 C C . ARG A 1 213 ? -2.373 -2.053 7.922 1.00 95.38 213 ARG A C 1
ATOM 1750 O O . ARG A 1 213 ? -1.380 -2.778 7.917 1.00 95.38 213 ARG A O 1
ATOM 1757 N N . SER A 1 214 ? -3.410 -2.273 8.712 1.00 94.31 214 SER A N 1
ATOM 1758 C CA . SER A 1 214 ? -3.452 -3.432 9.591 1.00 94.31 214 SER A CA 1
ATOM 1759 C C . SER A 1 214 ? -4.860 -3.950 9.803 1.00 94.31 214 SER A C 1
ATOM 1761 O O . SER A 1 214 ? -5.851 -3.229 9.705 1.00 94.31 214 SER A O 1
ATOM 1763 N N . MET A 1 215 ? -4.911 -5.240 10.091 1.00 93.56 215 MET A N 1
ATOM 1764 C CA . MET A 1 215 ? -6.086 -5.991 10.465 1.00 93.56 215 MET A CA 1
ATOM 1765 C C . MET A 1 215 ? -5.779 -6.656 11.801 1.00 93.56 215 MET A C 1
ATOM 1767 O O . MET A 1 215 ? -4.811 -7.415 11.937 1.00 93.56 215 MET A O 1
ATOM 1771 N N . VAL A 1 216 ? -6.594 -6.358 12.803 1.00 94.75 216 VAL A N 1
ATOM 1772 C CA . VAL A 1 216 ? -6.363 -6.791 14.181 1.00 94.75 216 VAL A CA 1
ATOM 1773 C C . VAL A 1 216 ? -7.631 -7.389 14.766 1.00 94.75 216 VAL A C 1
ATOM 1775 O O . VAL A 1 216 ? -8.733 -7.128 14.298 1.00 94.75 216 VAL A O 1
ATOM 1778 N N . PHE A 1 217 ? -7.492 -8.199 15.805 1.00 93.75 217 PHE A N 1
ATOM 1779 C CA . PHE A 1 217 ? -8.622 -8.712 16.576 1.00 93.75 217 PHE A CA 1
ATOM 1780 C C . PHE A 1 217 ? -8.345 -8.557 18.065 1.00 93.75 217 PHE A C 1
ATOM 1782 O O . PHE A 1 217 ? -7.193 -8.470 18.495 1.00 93.75 217 PHE A O 1
ATOM 1789 N N . ILE A 1 218 ? -9.408 -8.538 18.865 1.00 93.31 218 ILE A N 1
ATOM 1790 C CA . ILE A 1 218 ? -9.299 -8.440 20.318 1.00 93.31 218 ILE A CA 1
ATOM 1791 C C . ILE A 1 218 ? -9.498 -9.831 20.917 1.00 93.31 218 ILE A C 1
ATOM 1793 O O . ILE A 1 218 ? -10.527 -10.472 20.710 1.00 93.31 218 ILE A O 1
ATOM 1797 N N . ARG A 1 219 ? -8.521 -10.301 21.697 1.00 91.94 219 ARG A N 1
ATOM 1798 C CA . ARG A 1 219 ? -8.604 -11.553 22.461 1.00 91.94 219 ARG A CA 1
ATOM 1799 C C . ARG A 1 219 ? -8.167 -11.289 23.892 1.00 91.94 219 ARG A C 1
ATOM 1801 O O . ARG A 1 219 ? -7.115 -10.705 24.119 1.00 91.94 219 ARG A O 1
ATOM 1808 N N . ASN A 1 220 ? -8.976 -11.713 24.863 1.00 90.75 220 ASN A N 1
ATOM 1809 C CA . ASN A 1 220 ? -8.720 -11.496 26.293 1.00 90.75 220 ASN A CA 1
ATOM 1810 C C . ASN A 1 220 ? -8.485 -10.016 26.664 1.00 90.75 220 ASN A C 1
ATOM 1812 O O . ASN A 1 220 ? -7.694 -9.736 27.555 1.00 90.75 220 ASN A O 1
ATOM 1816 N N . LYS A 1 221 ? -9.179 -9.079 25.997 1.00 88.38 221 LYS A N 1
ATOM 1817 C CA . LYS A 1 221 ? -9.004 -7.615 26.133 1.00 88.38 221 LYS A CA 1
ATOM 1818 C C . LYS A 1 221 ? -7.672 -7.056 25.604 1.00 88.38 221 LYS A C 1
ATOM 1820 O O . LYS A 1 221 ? -7.373 -5.897 25.860 1.00 88.38 221 LYS A O 1
ATOM 1825 N N . TYR A 1 222 ? -6.908 -7.840 24.843 1.00 90.12 222 TYR A N 1
ATOM 1826 C CA . TYR A 1 222 ? -5.679 -7.388 24.191 1.00 90.12 222 TYR A CA 1
ATOM 1827 C C . TYR A 1 222 ? -5.837 -7.371 22.674 1.00 90.12 222 TYR A C 1
ATOM 1829 O O . TYR A 1 222 ? -6.441 -8.281 22.093 1.00 90.12 222 TYR A O 1
ATOM 1837 N N . PHE A 1 223 ? -5.264 -6.355 22.033 1.00 94.75 223 PHE A N 1
ATOM 1838 C CA . PHE A 1 223 ? -5.130 -6.322 20.582 1.00 94.75 223 PHE A CA 1
ATOM 1839 C C . PHE A 1 223 ? -4.115 -7.364 20.119 1.00 94.75 223 PHE A C 1
ATOM 1841 O O . PHE A 1 223 ? -3.063 -7.555 20.721 1.00 94.75 223 PHE A O 1
ATOM 1848 N N . ASN A 1 224 ? -4.456 -8.051 19.036 1.00 93.25 224 ASN A N 1
ATOM 1849 C CA . ASN A 1 224 ? -3.604 -9.017 18.365 1.00 93.25 224 ASN A CA 1
ATOM 1850 C C . ASN A 1 224 ? -3.550 -8.642 16.885 1.00 93.25 224 ASN A C 1
ATOM 1852 O O . ASN A 1 224 ? -4.588 -8.559 16.224 1.00 93.25 224 ASN A O 1
ATOM 1856 N N . ILE A 1 225 ? -2.343 -8.425 16.367 1.00 91.50 225 ILE A N 1
ATOM 1857 C CA . ILE A 1 225 ? -2.132 -8.101 14.957 1.00 91.50 225 ILE A CA 1
ATOM 1858 C C . ILE A 1 225 ? -2.254 -9.396 14.157 1.00 91.50 225 ILE A C 1
ATOM 1860 O O . ILE A 1 225 ? -1.464 -10.320 14.335 1.00 91.50 225 ILE A O 1
ATOM 1864 N N . LYS A 1 226 ? -3.274 -9.485 13.298 1.00 89.62 226 LYS A N 1
ATOM 1865 C CA . LYS A 1 226 ? -3.441 -10.620 12.383 1.00 89.62 226 LYS A CA 1
ATOM 1866 C C . LYS A 1 226 ? -2.624 -10.416 11.115 1.00 89.62 226 LYS A C 1
ATOM 1868 O O . LYS A 1 226 ? -2.060 -11.372 10.594 1.00 89.62 226 LYS A O 1
ATOM 1873 N N . TRP A 1 227 ? -2.624 -9.186 10.625 1.00 88.50 227 TRP A N 1
ATOM 1874 C CA . TRP A 1 227 ? -1.927 -8.761 9.426 1.00 88.50 227 TRP A CA 1
ATOM 1875 C C . TRP A 1 227 ? -1.595 -7.280 9.585 1.00 88.50 227 TRP A C 1
ATOM 1877 O O . TRP A 1 227 ? -2.426 -6.499 10.052 1.00 88.50 227 TRP A O 1
ATOM 1887 N N . LYS A 1 228 ? -0.378 -6.895 9.237 1.00 88.75 228 LYS A N 1
ATOM 1888 C CA . LYS A 1 228 ? 0.063 -5.509 9.138 1.00 88.75 228 LYS A CA 1
ATOM 1889 C C . LYS A 1 228 ? 0.990 -5.453 7.941 1.00 88.75 228 LYS A C 1
ATOM 1891 O O . LYS A 1 228 ? 1.691 -6.417 7.684 1.00 88.75 228 LYS A O 1
ATOM 1896 N N . HIS A 1 229 ? 0.939 -4.349 7.220 1.00 88.81 229 HIS A N 1
ATOM 1897 C CA . HIS A 1 229 ? 1.884 -4.071 6.161 1.00 88.81 229 HIS A CA 1
ATOM 1898 C C . HIS A 1 229 ? 2.128 -2.572 6.104 1.00 88.81 229 HIS A C 1
ATOM 1900 O O . HIS A 1 229 ? 1.179 -1.776 6.132 1.00 88.81 229 HIS A O 1
ATOM 1906 N N . GLY A 1 230 ? 3.392 -2.183 6.042 1.00 89.38 230 GLY A N 1
ATOM 1907 C CA . GLY A 1 230 ? 3.813 -0.795 5.938 1.00 89.38 230 GLY A CA 1
ATOM 1908 C C . GLY A 1 230 ? 4.898 -0.623 4.892 1.00 89.38 230 GLY A C 1
ATOM 1909 O O . GLY A 1 230 ? 5.426 -1.601 4.378 1.00 89.38 230 GLY A O 1
ATOM 1910 N N . LEU A 1 231 ? 5.197 0.627 4.562 1.00 90.81 231 LEU A N 1
ATOM 1911 C CA . LEU A 1 231 ? 6.418 0.975 3.842 1.00 90.81 231 LEU A CA 1
ATOM 1912 C C . LEU A 1 231 ? 7.333 1.691 4.824 1.00 90.81 231 LEU A C 1
ATOM 1914 O O . LEU A 1 231 ? 6.908 2.675 5.424 1.00 90.81 231 LEU A O 1
ATOM 1918 N N . ASP A 1 232 ? 8.564 1.226 4.978 1.00 89.62 232 ASP A N 1
ATOM 1919 C CA . ASP A 1 232 ? 9.615 1.992 5.630 1.00 89.62 232 ASP A CA 1
ATOM 1920 C C . ASP A 1 232 ? 10.110 3.072 4.667 1.00 89.62 232 ASP A C 1
ATOM 1922 O O . ASP A 1 232 ? 10.785 2.811 3.667 1.00 89.62 232 ASP A O 1
ATOM 1926 N N . LEU A 1 233 ? 9.707 4.307 4.955 1.00 87.25 233 LEU A N 1
ATOM 1927 C CA . LEU A 1 233 ? 10.105 5.494 4.212 1.00 87.25 233 LEU A CA 1
ATOM 1928 C C . LEU A 1 233 ? 11.043 6.393 5.033 1.00 87.25 233 LEU A C 1
ATOM 1930 O O . LEU A 1 233 ? 11.198 7.575 4.707 1.00 87.25 233 LEU A O 1
ATOM 1934 N N . PHE A 1 234 ? 11.601 5.882 6.135 1.00 79.81 234 PHE A N 1
ATOM 1935 C CA . PHE A 1 234 ? 12.397 6.676 7.063 1.00 79.81 234 PHE A CA 1
ATOM 1936 C C . PHE A 1 234 ? 13.741 7.091 6.465 1.00 79.81 234 PHE A C 1
ATOM 1938 O O . PHE A 1 234 ? 14.157 8.226 6.694 1.00 79.81 234 PHE A O 1
ATOM 1945 N N . GLY A 1 235 ? 14.372 6.229 5.662 1.00 67.06 235 GLY A N 1
ATOM 1946 C CA . GLY A 1 235 ? 15.634 6.540 4.991 1.00 67.06 235 GLY A CA 1
ATOM 1947 C C . GLY A 1 235 ? 16.747 6.750 5.997 1.00 67.06 235 GLY A C 1
ATOM 1948 O O . GLY A 1 235 ? 17.155 7.879 6.266 1.00 67.06 235 GLY A O 1
ATOM 1949 N N . ILE A 1 236 ? 17.237 5.654 6.571 1.00 60.78 236 ILE A N 1
ATOM 1950 C CA . ILE A 1 236 ? 18.473 5.710 7.350 1.00 60.78 236 ILE A CA 1
ATOM 1951 C C . ILE A 1 236 ? 19.601 6.012 6.354 1.00 60.78 236 ILE A C 1
ATOM 1953 O O . ILE A 1 236 ? 19.682 5.314 5.347 1.00 60.78 236 ILE A O 1
ATOM 1957 N N . PRO A 1 237 ? 20.442 7.041 6.567 1.00 53.41 237 PRO A N 1
ATOM 1958 C CA . PRO A 1 237 ? 21.581 7.279 5.693 1.00 53.41 237 PRO A CA 1
ATOM 1959 C C . PRO A 1 237 ? 22.434 6.012 5.633 1.00 53.41 237 PRO A C 1
ATOM 1961 O O . PRO A 1 237 ? 22.878 5.500 6.658 1.00 53.41 237 PRO A O 1
ATOM 1964 N N . CYS A 1 238 ? 22.588 5.490 4.425 1.00 49.38 238 CYS A N 1
ATOM 1965 C CA . CYS A 1 238 ? 23.466 4.378 4.143 1.00 49.38 238 CYS A CA 1
ATOM 1966 C C . CYS A 1 238 ? 24.916 4.916 4.230 1.00 49.38 238 CYS A C 1
ATOM 1968 O O . CYS A 1 238 ? 25.273 5.809 3.459 1.00 49.38 238 CYS A O 1
ATOM 1970 N N . ASP A 1 239 ? 25.683 4.468 5.236 1.00 41.78 239 ASP A N 1
ATOM 1971 C CA . ASP A 1 239 ? 27.082 4.880 5.489 1.00 41.78 239 ASP A CA 1
ATOM 1972 C C . ASP A 1 239 ? 28.028 4.588 4.306 1.00 41.78 239 ASP A C 1
ATOM 1974 O O . ASP A 1 239 ? 27.905 3.504 3.682 1.00 41.78 239 ASP A O 1
#

Sequence (239 aa):
MTFLKSQNIELEKYELDSIIPVFKFSENSIGLTLVLWESESNPDINKFLSRIAKSDSLWTLLSRKNFNSEKLRLIETTNRLSLFTNKTLSDSLSYLIGKEFYIYGQNGLCNSKISEILLCLDECLTNFVLLKLEAIDHSIGNPLIATRKKVEIQFSRNLKIEKEFNQFIDSLPVDYTDTVPSIFFGEWNNYYLFYSDNFLWHIDSKSCKFPSRSMVFIRNKYFNIKWKHGLDLFGIPCD